Protein 3N1U (pdb70)

Radius of gyration: 15.69 Å; Cα contacts (8 Å, |Δi|>4): 369; chains: 1; bounding box: 41×39×50 Å

Structure (mmCIF, N/CA/C/O backbone):
data_3N1U
#
_entry.id   3N1U
#
_cell.length_a   80.907
_cell.length_b   80.907
_cell.length_c   65.295
_cell.angle_alpha   90.000
_cell.angle_beta   90.000
_cell.angle_gamma   90.000
#
_symmetry.space_group_name_H-M   'I 4'
#
loop_
_entity.id
_entity.type
_entity.pdbx_description
1 polymer 'Hydrolase, HAD superfamily, subfamily III A'
2 non-polymer 'CALCIUM ION'
3 water water
#
loop_
_atom_site.group_PDB
_atom_site.id
_atom_site.type_symbol
_atom_site.label_atom_id
_atom_site.label_alt_id
_atom_site.label_comp_id
_atom_site.label_asym_id
_atom_site.label_entity_id
_atom_site.label_seq_id
_atom_site.pdbx_PDB_ins_code
_atom_site.Cartn_x
_atom_site.Cartn_y
_atom_site.Cartn_z
_atom_site.occupancy
_atom_site.B_iso_or_equiv
_atom_site.auth_seq_id
_atom_site.auth_comp_id
_atom_site.auth_asym_id
_atom_site.auth_atom_id
_atom_site.pdbx_PDB_model_num
ATOM 1 N N . SER A 1 2 ? 20.259 6.496 29.476 1.00 69.97 2 SER A N 1
ATOM 2 C CA . SER A 1 2 ? 21.183 5.925 30.505 1.00 71.33 2 SER A CA 1
ATOM 3 C C . SER A 1 2 ? 22.626 6.043 30.003 1.00 70.47 2 SER A C 1
ATOM 4 O O . SER A 1 2 ? 22.859 6.465 28.862 1.00 68.32 2 SER A O 1
ATOM 7 N N . LEU A 1 3 ? 23.580 5.647 30.844 1.00 71.60 3 LEU A N 1
ATOM 8 C CA . LEU A 1 3 ? 24.978 5.519 30.429 1.00 70.80 3 LEU A CA 1
ATOM 9 C C . LEU A 1 3 ? 25.135 4.638 29.162 1.00 68.27 3 LEU A C 1
ATOM 10 O O . LEU A 1 3 ? 25.815 5.029 28.209 1.00 66.55 3 LEU A O 1
ATOM 15 N N . ASN A 1 4 ? 24.472 3.480 29.131 1.00 67.59 4 ASN A N 1
ATOM 16 C CA . ASN A 1 4 ? 24.608 2.549 27.996 1.00 65.33 4 ASN A CA 1
ATOM 17 C C . ASN A 1 4 ? 24.093 3.067 26.646 1.00 61.97 4 ASN A C 1
ATOM 18 O O . ASN A 1 4 ? 24.741 2.835 25.624 1.00 60.31 4 ASN A O 1
ATOM 23 N N . THR A 1 5 ? 22.956 3.774 26.652 1.00 60.88 5 THR A N 1
ATOM 24 C CA . THR A 1 5 ? 22.366 4.338 25.416 1.00 58.81 5 THR A CA 1
ATOM 25 C C . THR A 1 5 ? 23.239 5.495 24.825 1.00 57.37 5 THR A C 1
ATOM 26 O O . THR A 1 5 ? 23.326 5.658 23.591 1.00 54.77 5 THR A O 1
ATOM 30 N N . GLU A 1 6 ? 23.881 6.261 25.719 1.00 58.35 6 GLU A N 1
ATOM 31 C CA . GLU A 1 6 ? 24.865 7.304 25.347 1.00 57.78 6 GLU A CA 1
ATOM 32 C C . GLU A 1 6 ? 26.097 6.686 24.660 1.00 55.48 6 GLU A C 1
ATOM 33 O O . GLU A 1 6 ? 26.502 7.117 23.576 1.00 53.06 6 GLU A O 1
ATOM 39 N N . ILE A 1 7 ? 26.694 5.678 25.301 1.00 55.31 7 ILE A N 1
ATOM 40 C CA . ILE A 1 7 ? 27.813 4.923 24.696 1.00 54.15 7 ILE A CA 1
ATOM 41 C C . ILE A 1 7 ? 27.470 4.386 23.296 1.00 51.54 7 ILE A C 1
ATOM 42 O O . ILE A 1 7 ? 28.196 4.621 22.313 1.00 49.48 7 ILE A O 1
ATOM 47 N N . GLU A 1 8 ? 26.352 3.665 23.215 1.00 51.81 8 GLU A N 1
ATOM 48 C CA . GLU A 1 8 ? 25.924 3.062 21.965 1.00 49.77 8 GLU A CA 1
ATOM 49 C C . GLU A 1 8 ? 25.627 4.130 20.913 1.00 47.88 8 GLU A C 1
ATOM 50 O O . GLU A 1 8 ? 26.007 3.975 19.763 1.00 44.93 8 GLU A O 1
ATOM 64 N N . ASN A 1 10 ? 27.020 7.063 20.793 1.00 46.04 10 ASN A N 1
ATOM 65 C CA . ASN A 1 10 ? 28.333 7.558 20.364 1.00 46.10 10 ASN A CA 1
ATOM 66 C C . ASN A 1 10 ? 29.067 6.614 19.427 1.00 44.59 10 ASN A C 1
ATOM 67 O O . ASN A 1 10 ? 29.678 7.060 18.452 1.00 43.01 10 ASN A O 1
ATOM 72 N N . GLU A 1 11 ? 28.993 5.315 19.717 1.00 43.09 11 GLU A N 1
ATOM 73 C CA . GLU A 1 11 ? 29.657 4.323 18.860 1.00 42.31 11 GLU A CA 1
ATOM 74 C C . GLU A 1 11 ? 29.033 4.315 17.466 1.00 39.62 11 GLU A C 1
ATOM 75 O O . GLU A 1 11 ? 29.726 4.173 16.472 1.00 38.21 11 GLU A O 1
ATOM 81 N N . LEU A 1 12 ? 27.720 4.514 17.401 1.00 36.93 12 LEU A N 1
ATOM 82 C CA . LEU A 1 12 ? 27.032 4.581 16.114 1.00 35.49 12 LEU A CA 1
ATOM 83 C C . LEU A 1 12 ? 27.451 5.849 15.351 1.00 35.35 12 LEU A C 1
ATOM 84 O O . LEU A 1 12 ? 27.758 5.798 14.148 1.00 34.69 12 LEU A O 1
ATOM 89 N N . LEU A 1 13 ? 27.464 6.983 16.043 1.00 35.58 13 LEU A N 1
ATOM 90 C CA . LEU A 1 13 ? 27.917 8.239 15.460 1.00 37.63 13 LEU A CA 1
ATOM 91 C C . LEU A 1 13 ? 29.371 8.163 14.943 1.00 36.83 13 LEU A C 1
ATOM 92 O O . LEU A 1 13 ? 29.663 8.695 13.864 1.00 35.28 13 LEU A O 1
ATOM 97 N N . GLU A 1 14 ? 30.259 7.527 15.711 1.00 36.79 14 GLU A N 1
ATOM 98 C CA . GLU A 1 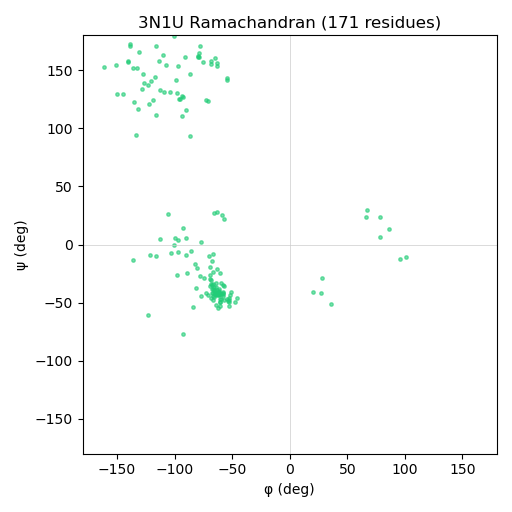14 ? 31.639 7.319 15.241 1.00 38.03 14 GLU A CA 1
ATOM 99 C C . G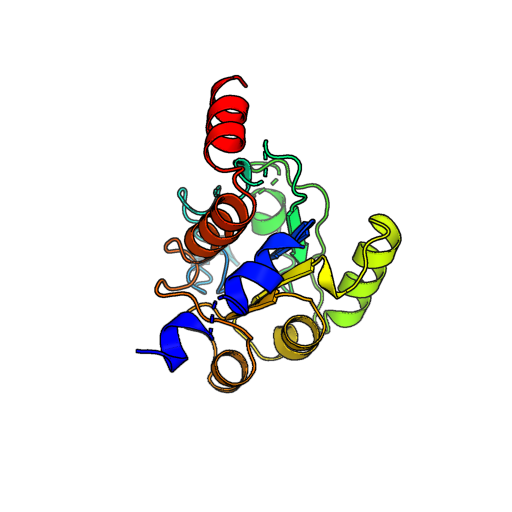LU A 1 14 ? 31.729 6.468 13.953 1.00 35.84 14 GLU A C 1
ATOM 100 O O . GLU A 1 14 ? 32.571 6.741 13.093 1.00 38.05 14 GLU A O 1
ATOM 106 N N . LYS A 1 15 ? 30.915 5.426 13.832 1.00 35.18 15 LYS A N 1
ATOM 107 C CA . LYS A 1 15 ? 30.812 4.705 12.543 1.00 33.80 15 LYS A CA 1
ATOM 108 C C . LYS A 1 15 ? 30.349 5.602 11.384 1.00 32.27 15 LYS A C 1
ATOM 109 O O . LYS A 1 15 ? 30.931 5.584 10.286 1.00 32.07 15 LYS A O 1
ATOM 115 N N . ALA A 1 16 ? 29.304 6.389 11.631 1.00 31.53 16 ALA A N 1
ATOM 116 C CA . ALA A 1 16 ? 28.709 7.222 10.618 1.00 30.87 16 ALA A CA 1
ATOM 117 C C . ALA A 1 16 ? 29.617 8.382 10.201 1.00 32.30 16 ALA A C 1
ATOM 118 O O . ALA A 1 16 ? 29.528 8.869 9.046 1.00 31.18 16 ALA A O 1
ATOM 120 N N . LYS A 1 17 ? 30.453 8.863 11.137 1.00 32.75 17 LYS A N 1
ATOM 121 C CA . LYS A 1 17 ? 31.400 9.945 10.822 1.00 34.53 17 LYS A CA 1
ATOM 122 C C . LYS A 1 17 ? 32.388 9.586 9.722 1.00 34.44 17 LYS A C 1
ATOM 123 O O . LYS A 1 17 ? 32.912 10.479 9.059 1.00 36.04 17 LYS A O 1
ATOM 129 N N . LYS A 1 18 ? 32.649 8.292 9.518 1.00 33.06 18 LYS A N 1
ATOM 130 C CA . LYS A 1 18 ? 33.676 7.838 8.565 1.00 33.66 18 LYS A CA 1
ATOM 131 C C . LYS A 1 18 ? 33.158 7.616 7.153 1.00 32.74 18 LYS A C 1
ATOM 132 O O . LYS A 1 18 ? 33.937 7.358 6.188 1.00 32.68 18 LYS A O 1
ATOM 138 N N . ILE A 1 19 ? 31.842 7.682 7.020 1.00 31.08 19 ILE A N 1
ATOM 139 C CA . ILE A 1 19 ? 31.212 7.158 5.813 1.00 30.91 19 ILE A CA 1
ATOM 140 C C . ILE A 1 19 ? 31.453 8.053 4.586 1.00 31.13 19 ILE A C 1
ATOM 141 O O . ILE A 1 19 ? 31.147 9.244 4.600 1.00 32.59 19 ILE A O 1
ATOM 146 N N . LYS A 1 20 ? 32.003 7.465 3.530 1.0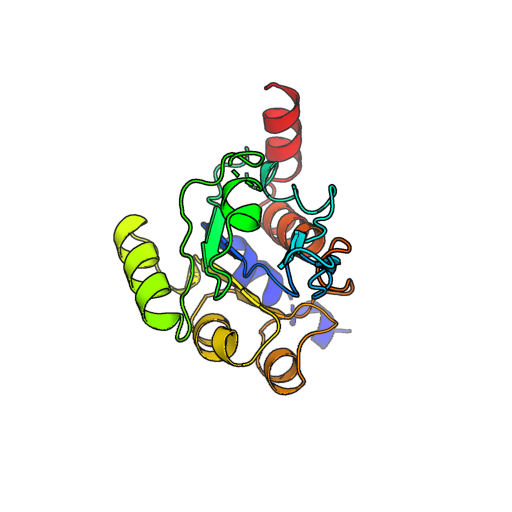0 30.22 20 LYS A N 1
ATOM 147 C CA . LYS A 1 20 ? 32.267 8.184 2.310 1.00 30.94 20 LYS A CA 1
ATOM 148 C C . LYS A 1 20 ? 31.425 7.620 1.152 1.00 30.00 20 LYS A C 1
ATOM 149 O O . LYS A 1 20 ? 31.384 8.214 0.075 1.00 30.66 20 LYS A O 1
ATOM 155 N N . CYS A 1 21 ? 30.764 6.490 1.368 1.00 29.16 21 CYS A N 1
ATOM 156 C CA . CYS A 1 21 ? 29.838 5.955 0.354 1.00 30.06 21 CYS A CA 1
ATOM 157 C C . CYS A 1 21 ? 28.746 5.192 1.048 1.00 28.50 21 CYS A C 1
ATOM 158 O O . CYS A 1 21 ? 29.035 4.339 1.903 1.00 28.34 21 CYS A O 1
ATOM 161 N N . LEU A 1 22 ? 27.473 5.487 0.722 1.00 27.20 22 LEU A N 1
ATOM 162 C CA . LEU A 1 22 ? 26.357 4.603 1.128 1.00 26.58 22 LEU A CA 1
ATOM 163 C C . LEU A 1 22 ? 25.953 3.654 -0.033 1.00 27.64 22 LEU A C 1
ATOM 164 O O . LEU A 1 22 ? 25.718 4.120 -1.176 1.00 29.16 22 LEU A O 1
ATOM 169 N N . ILE A 1 23 ? 25.854 2.356 0.254 1.00 26.16 23 ILE A N 1
ATOM 170 C CA . ILE A 1 23 ? 25.402 1.375 -0.702 1.00 26.24 23 ILE A CA 1
ATOM 171 C C . ILE A 1 23 ? 24.012 0.893 -0.263 1.00 25.55 23 ILE A C 1
ATOM 172 O O . ILE A 1 23 ? 23.798 0.553 0.925 1.00 24.73 23 ILE A O 1
ATOM 177 N N . CYS A 1 24 ? 23.074 0.881 -1.208 1.00 25.42 24 CYS A N 1
ATOM 178 C CA . CYS A 1 24 ? 21.730 0.399 -0.928 1.00 25.20 24 CYS A CA 1
ATOM 179 C C . CYS A 1 24 ? 21.431 -0.791 -1.759 1.00 26.57 24 CYS A C 1
ATOM 180 O O . CYS A 1 24 ? 21.784 -0.831 -2.934 1.00 26.43 24 CYS A O 1
ATOM 183 N N . ASP A 1 25 ? 20.684 -1.708 -1.168 1.00 27.06 25 ASP A N 1
ATOM 184 C CA . ASP A 1 25 ? 19.965 -2.726 -1.928 1.00 27.70 25 ASP A CA 1
ATOM 185 C C . ASP A 1 25 ? 18.682 -2.067 -2.489 1.00 27.71 25 ASP A C 1
ATOM 186 O O . ASP A 1 25 ? 18.284 -0.994 -2.025 1.00 25.29 25 ASP A O 1
ATOM 191 N N . VAL A 1 26 ? 18.063 -2.693 -3.499 1.00 27.41 26 VAL A N 1
ATOM 192 C CA . VAL A 1 26 ? 16.805 -2.157 -4.051 1.00 28.79 26 VAL A CA 1
ATOM 193 C C . VAL A 1 26 ? 15.551 -2.741 -3.406 1.00 28.15 26 VAL A C 1
ATOM 194 O O . VAL A 1 26 ? 14.929 -2.120 -2.545 1.00 26.95 26 VAL A O 1
ATOM 198 N N . ASP A 1 27 ? 15.185 -3.979 -3.773 1.00 27.16 27 ASP A N 1
ATOM 199 C CA . ASP A 1 27 ? 13.872 -4.475 -3.404 1.00 26.49 27 ASP A CA 1
ATOM 200 C C . ASP A 1 27 ? 13.804 -4.746 -1.913 1.00 26.37 27 ASP A C 1
ATOM 201 O O . ASP A 1 27 ? 14.621 -5.534 -1.429 1.00 27.53 27 ASP A O 1
ATOM 206 N N . GLY A 1 28 ? 12.855 -4.125 -1.205 1.00 23.63 28 GLY A N 1
ATOM 207 C CA . GLY A 1 28 ? 12.746 -4.317 0.269 1.00 25.02 28 GLY A CA 1
ATOM 208 C C . GLY A 1 28 ? 13.464 -3.221 1.073 1.00 23.58 28 GLY A C 1
ATOM 209 O O . GLY A 1 28 ? 13.289 -3.101 2.326 1.00 24.24 28 GLY A O 1
ATOM 210 N N . VAL A 1 29 ? 14.272 -2.423 0.371 1.00 24.69 29 VAL A N 1
ATOM 211 C CA . VAL A 1 29 ? 15.069 -1.360 1.008 1.00 23.73 29 VAL A CA 1
ATOM 212 C C . VAL A 1 29 ? 14.755 0.006 0.400 1.00 25.02 29 VAL A C 1
ATOM 213 O O . VAL A 1 29 ? 14.277 0.897 1.089 1.00 26.84 29 VAL A O 1
ATOM 217 N N . LEU A 1 30 ? 14.992 0.163 -0.900 1.00 24.68 30 LEU A N 1
ATOM 218 C CA . LEU A 1 30 ? 14.504 1.345 -1.592 1.00 27.05 30 LEU A CA 1
ATOM 219 C C . LEU A 1 30 ? 13.019 1.165 -1.998 1.00 28.82 30 LEU A C 1
ATOM 220 O O . LEU A 1 30 ? 12.330 2.132 -2.294 1.00 26.06 30 LEU A O 1
ATOM 225 N N . SER A 1 31 ? 12.532 -0.096 -1.985 1.00 32.58 31 SER A N 1
ATOM 226 C CA . SER A 1 31 ? 11.096 -0.362 -2.130 1.00 31.82 31 SER A CA 1
ATOM 227 C C . SER A 1 31 ? 10.528 -0.993 -0.902 1.00 33.65 31 SER A C 1
ATOM 228 O O . SER A 1 31 ? 11.311 -1.452 -0.022 1.00 31.81 31 SER A O 1
ATOM 231 N N . ASP A 1 32 ? 9.168 -1.095 -0.869 1.00 30.80 32 ASP A N 1
ATOM 232 C CA . ASP A 1 32 ? 8.424 -1.838 0.134 1.00 33.85 32 ASP A CA 1
ATOM 233 C C . ASP A 1 32 ? 8.650 -3.298 0.050 1.00 30.75 32 ASP A C 1
ATOM 234 O O . ASP A 1 32 ? 8.160 -4.061 0.910 1.00 33.33 32 ASP A O 1
ATOM 239 N N . GLY A 1 33 ? 9.337 -3.741 -0.994 1.00 29.76 33 GLY A N 1
ATOM 240 C CA . GLY A 1 33 ? 9.456 -5.208 -1.162 1.00 26.47 33 GLY A CA 1
ATOM 241 C C . GLY A 1 33 ? 8.509 -5.786 -2.194 1.00 25.90 33 GLY A C 1
ATOM 242 O O . GLY A 1 33 ? 8.610 -6.947 -2.534 1.00 23.65 33 GLY A O 1
ATOM 243 N N . LEU A 1 34 ? 7.530 -4.988 -2.670 1.00 25.57 34 LEU A N 1
ATOM 244 C CA . LEU A 1 34 ? 6.514 -5.561 -3.552 1.00 26.06 34 LEU A CA 1
ATOM 245 C C . LEU A 1 34 ? 6.991 -5.524 -4.973 1.00 26.73 34 LEU A C 1
ATOM 246 O O . LEU A 1 34 ? 7.644 -4.573 -5.404 1.00 26.42 34 LEU A O 1
ATOM 251 N N . LEU A 1 35 ? 6.579 -6.531 -5.713 1.00 25.52 35 LEU A N 1
ATOM 252 C CA . LEU A 1 35 ? 6.758 -6.630 -7.146 1.00 27.21 35 LEU A CA 1
ATOM 253 C C . LEU A 1 35 ? 5.396 -6.615 -7.756 1.00 28.14 35 LEU A C 1
ATOM 254 O O . LEU A 1 35 ? 4.576 -7.565 -7.565 1.00 28.32 35 LEU A O 1
ATOM 259 N N . HIS A 1 36 ? 5.065 -5.539 -8.470 1.00 28.21 36 HIS A N 1
ATOM 260 C CA . HIS A 1 36 ? 3.732 -5.450 -9.039 1.00 26.42 36 HIS A CA 1
ATOM 261 C C . HIS A 1 36 ? 3.813 -6.004 -10.463 1.00 29.14 36 HIS A C 1
ATOM 262 O O . HIS A 1 36 ? 4.748 -5.652 -11.202 1.00 30.98 36 HIS A O 1
ATOM 269 N N . ILE A 1 37 ? 2.944 -6.958 -10.791 1.00 29.08 37 ILE A N 1
ATOM 270 C CA . ILE A 1 37 ? 3.052 -7.681 -12.049 1.00 30.80 37 ILE A CA 1
ATOM 271 C C . ILE A 1 37 ? 1.712 -7.617 -12.727 1.00 31.64 37 ILE A C 1
ATOM 272 O O . ILE A 1 37 ? 0.655 -7.886 -12.113 1.00 30.49 37 ILE A O 1
ATOM 277 N N . ASP A 1 38 ? 1.706 -7.310 -14.022 1.00 32.62 38 ASP A N 1
ATOM 278 C CA . ASP A 1 38 ? 0.442 -7.318 -14.720 1.00 33.05 38 ASP A CA 1
ATOM 279 C C . ASP A 1 38 ? 0.168 -8.596 -15.568 1.00 35.15 38 ASP A C 1
ATOM 280 O O . ASP A 1 38 ? 0.979 -9.520 -15.570 1.00 34.95 38 ASP A O 1
ATOM 285 N N . ASN A 1 39 ? -0.995 -8.646 -16.214 1.00 37.32 39 ASN A N 1
ATOM 286 C CA . ASN A 1 39 ? -1.382 -9.796 -17.044 1.00 42.17 39 ASN A CA 1
ATOM 287 C C . ASN A 1 39 ? -0.458 -10.019 -18.252 1.00 44.81 39 ASN A C 1
ATOM 288 O O . ASN A 1 39 ? -0.448 -11.098 -18.844 1.00 46.19 39 ASN A O 1
ATOM 293 N N . HIS A 1 40 ? 0.265 -8.977 -18.652 1.00 45.94 40 HIS A N 1
ATOM 294 C CA . HIS A 1 40 ? 1.164 -9.108 -19.794 1.00 48.65 40 HIS A CA 1
ATOM 295 C C . HIS A 1 40 ? 2.615 -9.320 -19.348 1.00 47.89 40 HIS A C 1
ATOM 296 O O . HIS A 1 40 ? 3.510 -9.371 -20.178 1.00 49.98 40 HIS A O 1
ATOM 303 N N . GLY A 1 41 ? 2.854 -9.468 -18.044 1.00 44.73 41 GLY A N 1
ATOM 304 C CA . GLY A 1 41 ? 4.229 -9.555 -17.525 1.00 43.25 41 GLY A CA 1
ATOM 305 C C . GLY A 1 41 ? 5.020 -8.260 -17.374 1.00 40.53 41 GLY A C 1
ATOM 306 O O . GLY A 1 41 ? 6.205 -8.320 -17.052 1.00 40.73 41 GLY A O 1
ATOM 307 N N . ASN A 1 42 ? 4.400 -7.091 -17.591 1.00 38.08 42 ASN A N 1
ATOM 308 C CA . ASN A 1 42 ? 5.040 -5.836 -17.205 1.00 36.74 42 ASN A CA 1
ATOM 309 C C . ASN A 1 42 ? 5.200 -5.840 -15.685 1.00 34.71 42 ASN A C 1
ATOM 310 O O . ASN A 1 42 ? 4.425 -6.526 -15.009 1.00 34.04 42 ASN A O 1
ATOM 315 N N . GLU A 1 43 ? 6.186 -5.111 -15.175 1.00 34.16 43 GLU A N 1
ATOM 316 C CA . GLU A 1 43 ? 6.525 -5.112 -13.715 1.00 32.28 43 GLU A CA 1
ATOM 317 C C . GLU A 1 43 ? 6.686 -3.681 -13.265 1.00 32.90 43 GLU A C 1
ATOM 318 O O . GLU A 1 43 ? 7.132 -2.803 -14.048 1.00 32.06 43 GLU A O 1
ATOM 324 N N . LEU A 1 44 ? 6.409 -3.438 -11.984 1.00 29.90 44 LEU A N 1
ATOM 325 C C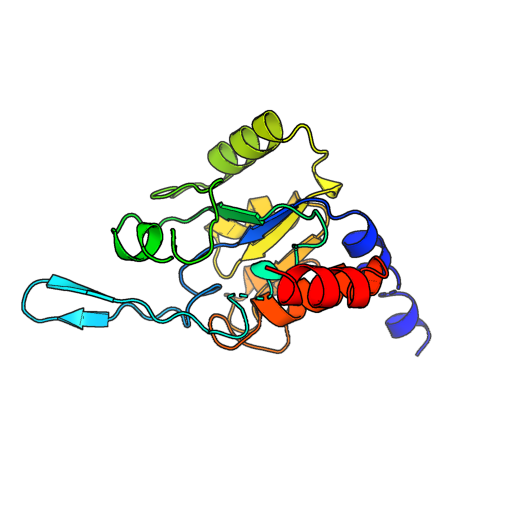A . LEU A 1 44 ? 6.662 -2.103 -11.458 1.00 30.16 44 LEU A CA 1
ATOM 326 C C . LEU A 1 44 ? 7.218 -2.292 -10.082 1.00 29.36 44 LEU A C 1
ATOM 327 O O . LEU A 1 44 ? 7.061 -3.374 -9.487 1.00 29.29 44 LEU A O 1
ATOM 332 N N . LYS A 1 45 ? 7.922 -1.282 -9.597 1.00 27.23 45 LYS A N 1
ATOM 333 C CA . LYS A 1 45 ? 8.272 -1.194 -8.178 1.00 26.40 45 LYS A CA 1
ATOM 334 C C . LYS A 1 45 ? 7.899 0.214 -7.718 1.00 26.64 45 LYS A C 1
ATOM 335 O O . LYS A 1 45 ? 7.790 1.142 -8.536 1.00 26.74 45 LYS A O 1
ATOM 341 N N . SER A 1 46 ? 7.858 0.391 -6.400 1.00 24.58 46 SER A N 1
ATOM 342 C CA . SER A 1 46 ? 7.417 1.668 -5.819 1.00 25.19 46 SER A CA 1
ATOM 343 C C . SER A 1 46 ? 8.530 2.200 -4.943 1.00 26.39 46 SER A C 1
ATOM 344 O O . SER A 1 46 ? 8.934 1.499 -3.977 1.00 27.43 46 SER A O 1
ATOM 347 N N . PHE A 1 47 ? 9.036 3.417 -5.248 1.00 24.23 47 PHE A N 1
ATOM 348 C CA . PHE A 1 47 ? 10.137 4.028 -4.477 1.00 25.53 47 PHE A CA 1
ATOM 349 C C . PHE A 1 47 ? 9.585 5.219 -3.694 1.00 26.80 47 PHE A C 1
ATOM 350 O O . PHE A 1 47 ? 8.527 5.713 -4.037 1.00 31.05 47 PHE A O 1
ATOM 358 N N . HIS A 1 48 ? 10.294 5.722 -2.684 1.00 26.48 48 HIS A N 1
ATOM 359 C CA . HIS A 1 48 ? 9.720 6.756 -1.861 1.00 25.19 48 HIS A CA 1
ATOM 360 C C . HIS A 1 48 ? 10.499 8.065 -2.087 1.00 24.96 48 HIS A C 1
ATOM 361 O O . HIS A 1 48 ? 11.731 8.080 -2.094 1.00 25.67 48 HIS A O 1
ATOM 368 N N . VAL A 1 49 ? 9.780 9.145 -2.281 1.00 24.76 49 VAL A N 1
ATOM 369 C CA . VAL A 1 49 ? 10.433 10.441 -2.530 1.00 26.72 49 VAL A CA 1
ATOM 370 C C . VAL A 1 49 ? 11.352 10.918 -1.422 1.00 26.37 49 VAL A C 1
ATOM 371 O O . VAL A 1 49 ? 12.290 11.664 -1.684 1.00 26.75 49 VAL A O 1
ATOM 375 N N . GLN A 1 50 ? 11.042 10.603 -0.157 1.00 26.11 50 GLN A N 1
ATOM 376 C CA . GLN A 1 50 ? 11.968 11.063 0.896 1.00 25.96 50 GLN A CA 1
ATOM 377 C C . GLN A 1 50 ? 13.308 10.337 0.826 1.00 25.58 50 GLN A C 1
ATOM 378 O O . GLN A 1 50 ? 14.309 10.869 1.239 1.00 25.95 50 GLN A O 1
ATOM 384 N N . ASP A 1 51 ? 13.305 9.097 0.371 1.00 24.95 51 ASP A N 1
ATOM 385 C CA . ASP A 1 51 ? 14.550 8.342 0.211 1.00 23.38 51 ASP A CA 1
ATOM 386 C C . ASP A 1 51 ? 15.313 8.884 -0.960 1.00 24.59 51 ASP A C 1
ATOM 387 O O . ASP A 1 51 ? 16.534 9.008 -0.890 1.00 25.18 51 ASP A O 1
ATOM 392 N N . GLY A 1 52 ? 14.620 9.196 -2.054 1.00 25.44 52 GLY A N 1
ATOM 393 C CA . GLY A 1 52 ? 15.301 9.816 -3.212 1.00 25.88 52 GLY A CA 1
ATOM 394 C C . GLY A 1 52 ? 15.972 11.158 -2.821 1.00 28.40 52 GLY A C 1
ATOM 395 O O . GLY A 1 52 ? 17.111 11.418 -3.182 1.00 26.72 52 GLY A O 1
ATOM 404 N N . GLY A 1 54 ? 16.969 11.916 0.298 1.00 26.70 54 GLY A N 1
ATOM 405 C CA . GLY A 1 54 ? 18.115 11.428 1.127 1.00 28.32 54 GLY A CA 1
ATOM 406 C C . GLY A 1 54 ? 19.373 11.163 0.302 1.00 28.12 54 GLY A C 1
ATOM 407 O O . GLY A 1 54 ? 20.477 11.676 0.603 1.00 27.55 54 GLY A O 1
ATOM 408 N N . LEU A 1 55 ? 19.202 10.404 -0.761 1.00 26.78 55 LEU A N 1
ATOM 409 C CA . LEU A 1 55 ? 20.352 10.083 -1.620 1.00 28.64 55 LEU A CA 1
ATOM 410 C C . LEU A 1 55 ? 20.886 11.315 -2.310 1.00 29.67 55 LEU A C 1
ATOM 411 O O . LEU A 1 55 ? 22.091 11.487 -2.408 1.00 30.86 55 LEU A O 1
ATOM 416 N N . LYS A 1 56 ? 20.001 12.211 -2.765 1.00 28.60 56 LYS A N 1
ATOM 417 C CA . LYS A 1 56 ? 20.479 13.443 -3.381 1.00 31.09 56 LYS A CA 1
ATOM 418 C C . LYS A 1 56 ? 21.200 14.360 -2.408 1.00 31.41 56 LYS A C 1
ATOM 419 O O . LYS A 1 56 ? 22.146 15.094 -2.800 1.00 31.36 56 LYS A O 1
ATOM 425 N N . LEU A 1 57 ? 20.749 14.350 -1.155 1.00 29.50 57 LEU A N 1
ATOM 426 C CA . LEU A 1 57 ? 21.446 15.144 -0.138 1.00 30.39 57 LEU A CA 1
ATOM 427 C C . LEU A 1 57 ? 22.831 14.575 0.141 1.00 30.64 57 LEU A C 1
ATOM 428 O O . LEU A 1 57 ? 23.792 15.338 0.346 1.00 30.79 57 LEU A O 1
ATOM 433 N N . LEU A 1 58 ? 22.944 13.254 0.229 1.00 30.14 58 LEU A N 1
ATOM 434 C CA . LEU A 1 58 ? 24.308 12.711 0.416 1.00 29.79 58 LEU A CA 1
ATOM 435 C C . LEU A 1 58 ? 25.206 13.164 -0.708 1.00 30.80 58 LEU A C 1
ATOM 436 O O . LEU A 1 58 ? 26.345 13.638 -0.506 1.00 32.31 58 LEU A O 1
ATOM 449 N N . ALA A 1 60 ? 24.962 15.732 -2.763 1.00 33.22 60 ALA A N 1
ATOM 450 C CA . ALA A 1 60 ? 25.216 17.179 -2.687 1.00 35.65 60 ALA A CA 1
ATOM 451 C C . ALA A 1 60 ? 26.290 17.492 -1.657 1.00 35.47 60 ALA A C 1
ATOM 452 O O . ALA A 1 60 ? 26.995 18.481 -1.806 1.00 35.83 60 ALA A O 1
ATOM 454 N N . ALA A 1 61 ? 26.411 16.652 -0.621 1.00 34.39 61 ALA A N 1
ATOM 455 C CA . ALA A 1 61 ? 27.418 16.812 0.451 1.00 36.33 61 ALA A CA 1
ATOM 456 C C . ALA A 1 61 ? 28.757 16.098 0.163 1.00 37.38 61 ALA A C 1
ATOM 457 O O . ALA A 1 61 ? 29.622 16.057 1.046 1.00 38.14 61 ALA A O 1
ATOM 459 N N . GLY A 1 62 ? 28.902 15.526 -1.031 1.00 36.94 62 GLY A N 1
ATOM 460 C CA . GLY A 1 62 ? 30.154 14.882 -1.455 1.00 36.78 62 GLY A CA 1
ATOM 461 C C . GLY A 1 62 ? 30.245 13.443 -1.015 1.00 36.15 62 GLY A C 1
ATOM 462 O O . GLY A 1 62 ? 31.297 12.868 -1.078 1.00 35.32 62 GLY A O 1
ATOM 463 N N . ILE A 1 63 ? 29.134 12.863 -0.560 1.00 34.48 63 ILE A N 1
ATOM 464 C CA . ILE A 1 63 ? 29.092 11.464 -0.213 1.00 33.97 63 ILE A CA 1
ATOM 465 C C . ILE A 1 63 ? 28.540 10.660 -1.379 1.00 34.13 63 ILE A C 1
ATOM 466 O O . ILE A 1 63 ? 27.426 10.926 -1.867 1.00 35.34 63 ILE A O 1
ATOM 471 N N . GLN A 1 64 ? 29.314 9.656 -1.792 1.00 32.74 64 GLN A N 1
ATOM 472 C CA A GLN A 1 64 ? 28.870 8.881 -2.937 0.50 32.03 64 GLN A CA 1
ATOM 473 C CA B GLN A 1 64 ? 29.007 8.698 -2.861 0.50 32.86 64 GLN A CA 1
ATOM 474 C C . GLN A 1 64 ? 27.761 7.868 -2.578 1.00 30.64 64 GLN A C 1
ATOM 475 O O . GLN A 1 64 ? 27.550 7.488 -1.419 1.00 29.33 64 GLN A O 1
ATOM 486 N N . VAL A 1 65 ? 26.999 7.526 -3.607 1.00 28.90 65 VAL A N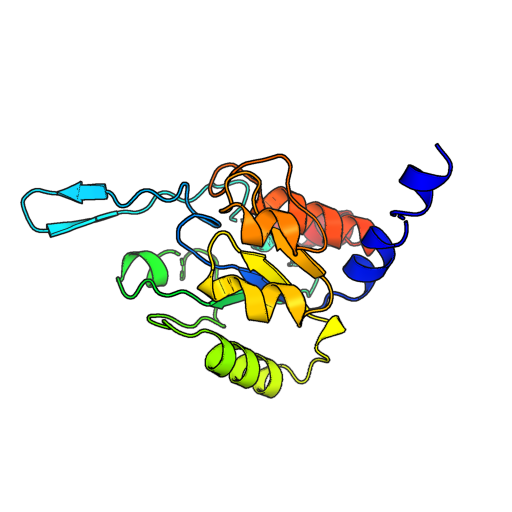 1
ATOM 487 C CA . VAL A 1 65 ? 25.906 6.574 -3.462 1.00 27.30 65 VAL A CA 1
ATOM 488 C C . VAL A 1 65 ? 26.064 5.465 -4.479 1.00 28.02 65 VAL A C 1
ATOM 489 O O . VAL A 1 65 ? 26.384 5.726 -5.637 1.00 29.12 65 VAL A O 1
ATOM 493 N N . ALA A 1 66 ? 25.807 4.224 -4.057 1.00 27.81 66 ALA A N 1
ATOM 494 C CA . ALA A 1 66 ? 25.803 3.092 -4.963 1.00 28.86 66 ALA A CA 1
ATOM 495 C C . ALA A 1 66 ? 24.685 2.107 -4.637 1.00 29.32 66 ALA A C 1
ATOM 496 O O . ALA A 1 66 ? 24.208 2.030 -3.489 1.00 28.56 66 ALA A O 1
ATOM 498 N N . ILE A 1 67 ? 24.291 1.326 -5.641 1.00 30.12 67 ILE A N 1
ATOM 499 C CA . ILE A 1 67 ? 23.298 0.279 -5.454 1.00 30.26 67 ILE A CA 1
ATOM 500 C C . ILE A 1 67 ? 23.894 -1.102 -5.816 1.00 30.82 67 ILE A C 1
ATOM 501 O O . ILE A 1 67 ? 24.611 -1.229 -6.798 1.00 33.07 67 ILE A O 1
ATOM 506 N N . ILE A 1 68 ? 23.553 -2.133 -5.041 1.00 30.54 68 ILE A N 1
ATOM 507 C CA . ILE A 1 68 ? 23.904 -3.517 -5.418 1.00 30.91 68 ILE A CA 1
ATOM 508 C C . ILE A 1 68 ? 22.616 -4.324 -5.239 1.00 30.77 68 ILE A C 1
ATOM 509 O O . ILE A 1 68 ? 22.076 -4.441 -4.124 1.00 30.00 68 ILE A O 1
ATOM 514 N N . THR A 1 69 ? 22.127 -4.865 -6.337 1.00 31.30 69 THR A N 1
ATOM 515 C CA . THR A 1 69 ? 20.811 -5.520 -6.293 1.00 32.86 69 THR A CA 1
ATOM 516 C C . THR A 1 69 ? 20.823 -6.854 -7.044 1.00 35.19 69 THR A C 1
ATOM 517 O O . THR A 1 69 ? 21.603 -7.021 -8.013 1.00 35.64 69 THR A O 1
ATOM 521 N N . THR A 1 70 ? 19.943 -7.773 -6.592 1.00 35.17 70 THR A N 1
ATOM 522 C CA . THR A 1 70 ? 19.630 -8.990 -7.353 1.00 37.75 70 THR A CA 1
ATOM 523 C C . THR A 1 70 ? 18.652 -8.716 -8.510 1.00 38.34 70 THR A C 1
ATOM 524 O O . THR A 1 70 ? 18.679 -9.429 -9.536 1.00 39.30 70 THR A O 1
ATOM 528 N N . ALA A 1 71 ? 17.823 -7.671 -8.363 1.00 37.65 71 ALA A N 1
ATOM 529 C CA . ALA A 1 71 ? 16.880 -7.273 -9.420 1.00 38.97 71 ALA A CA 1
ATOM 530 C C . ALA A 1 71 ? 17.650 -7.043 -10.738 1.00 41.07 71 ALA A C 1
ATOM 531 O O . ALA A 1 71 ? 18.786 -6.574 -10.721 1.00 41.18 71 ALA A O 1
ATOM 533 N N . GLN A 1 72 ? 17.039 -7.417 -11.863 1.00 42.06 72 GLN A N 1
ATOM 534 C CA . GLN A 1 72 ? 17.650 -7.268 -13.195 1.00 44.69 72 GLN A CA 1
ATOM 535 C C . GLN A 1 72 ? 16.783 -6.402 -14.110 1.00 43.67 72 GLN A C 1
ATOM 536 O O . GLN A 1 72 ? 17.179 -6.066 -15.201 1.00 44.50 72 GLN A O 1
ATOM 542 N N . ASN A 1 73 ? 15.578 -6.070 -13.689 1.00 42.19 73 ASN A N 1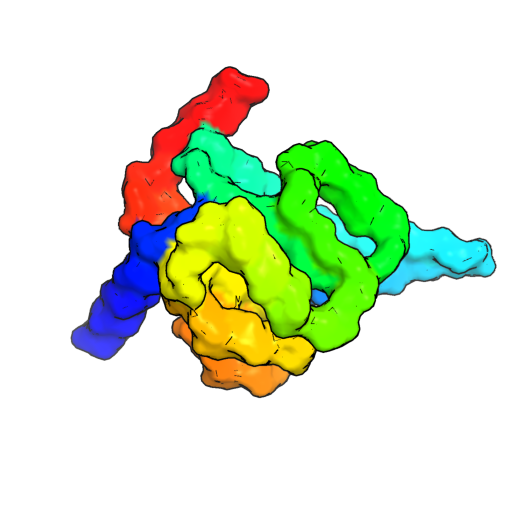
ATOM 543 C CA . ASN A 1 73 ? 14.654 -5.469 -14.651 1.00 42.60 73 ASN A CA 1
ATOM 544 C C . ASN A 1 73 ? 14.941 -3.965 -14.895 1.00 40.60 73 ASN A C 1
ATOM 545 O O . ASN A 1 73 ? 15.664 -3.330 -14.128 1.00 39.70 73 ASN A O 1
ATOM 550 N N . ALA A 1 74 ? 14.373 -3.416 -15.962 1.00 39.43 74 ALA A N 1
ATOM 551 C CA . ALA A 1 74 ? 14.606 -2.041 -16.370 1.00 40.18 74 ALA A CA 1
ATOM 552 C C . ALA A 1 74 ? 13.997 -0.975 -15.416 1.00 38.48 74 ALA A C 1
ATOM 553 O O . ALA A 1 74 ? 14.450 0.156 -15.427 1.00 37.29 74 ALA A O 1
ATOM 555 N N . VAL A 1 75 ? 13.014 -1.341 -14.575 1.00 36.66 75 VAL A N 1
ATOM 556 C CA . VAL A 1 75 ? 12.608 -0.419 -13.492 1.00 35.53 75 VAL A CA 1
ATOM 557 C C . VAL A 1 75 ? 13.823 0.176 -12.737 1.00 34.72 75 VAL A C 1
ATOM 558 O O . VAL A 1 75 ? 13.863 1.375 -12.452 1.00 35.08 75 VAL A O 1
ATOM 562 N N . VAL A 1 76 ? 14.787 -0.682 -12.384 1.00 34.11 76 VAL A N 1
ATOM 563 C CA . VAL A 1 76 ? 15.949 -0.270 -11.610 1.00 34.52 76 VAL A CA 1
ATOM 564 C C . VAL A 1 76 ? 16.737 0.800 -12.399 1.00 34.98 76 VAL A C 1
ATOM 565 O O . VAL A 1 76 ? 17.070 1.835 -11.855 1.00 34.58 76 VAL A O 1
ATOM 569 N N . ASP A 1 77 ? 16.988 0.554 -13.692 1.00 36.57 77 ASP A N 1
ATOM 570 C CA . ASP A 1 77 ? 17.747 1.487 -14.529 1.00 37.56 77 ASP A CA 1
ATOM 571 C C . ASP A 1 77 ? 17.060 2.847 -14.603 1.00 37.36 77 ASP A C 1
ATOM 572 O O . ASP A 1 77 ? 17.733 3.918 -14.481 1.00 38.13 77 ASP A O 1
ATOM 577 N N . HIS A 1 78 ? 15.738 2.818 -14.764 1.00 36.25 78 HIS A N 1
ATOM 578 C CA . HIS A 1 78 ? 14.974 4.082 -14.824 1.00 37.42 78 HIS A CA 1
ATOM 579 C C . HIS A 1 78 ? 15.083 4.856 -13.544 1.00 34.79 78 HIS A C 1
ATOM 580 O O . HIS A 1 78 ? 15.299 6.066 -13.564 1.00 36.12 78 HIS A O 1
ATOM 587 N N . ARG A 1 79 ? 14.970 4.162 -12.422 1.00 32.28 79 ARG A N 1
ATOM 588 C CA . ARG A 1 79 ? 15.129 4.846 -11.128 1.00 30.33 79 ARG A CA 1
ATOM 589 C C . ARG A 1 79 ? 16.541 5.392 -10.888 1.00 31.51 79 ARG A C 1
ATOM 590 O O . ARG A 1 79 ? 16.715 6.506 -10.378 1.00 30.26 79 ARG A O 1
ATOM 606 N N . GLU A 1 81 ? 18.714 6.317 -13.117 1.00 37.08 81 GLU A N 1
ATOM 607 C CA . GLU A 1 81 ? 18.846 7.483 -14.021 1.00 40.93 81 GLU A CA 1
ATOM 608 C C . GLU A 1 81 ? 18.140 8.717 -13.440 1.00 39.95 81 GLU A C 1
ATOM 609 O O . GLU A 1 81 ? 18.689 9.810 -13.484 1.00 39.55 81 GLU A O 1
ATOM 615 N N . GLN A 1 82 ? 16.943 8.525 -12.859 1.00 39.54 82 GLN A N 1
ATOM 616 C CA . GLN A 1 82 ? 16.176 9.612 -12.217 1.00 39.20 82 GLN A CA 1
ATOM 617 C C . GLN A 1 82 ? 16.983 10.245 -11.120 1.00 38.66 82 GLN A C 1
ATOM 618 O O . GLN A 1 82 ? 16.993 11.479 -10.998 1.00 39.62 82 GLN A O 1
ATOM 624 N N . LEU A 1 83 ? 17.630 9.409 -10.312 1.00 36.42 83 LEU A N 1
ATOM 625 C CA . LEU A 1 83 ? 18.397 9.898 -9.167 1.00 36.01 83 LEU A CA 1
ATOM 626 C C . LEU A 1 83 ? 19.844 10.321 -9.477 1.00 37.48 83 LEU A C 1
ATOM 627 O O . LEU A 1 83 ? 20.528 10.875 -8.620 1.00 37.07 83 LEU A O 1
ATOM 632 N N . GLY A 1 84 ? 20.284 10.097 -10.711 1.00 37.88 84 GLY A N 1
ATOM 633 C CA . GLY A 1 84 ? 21.691 10.397 -11.109 1.00 39.82 84 GLY A CA 1
ATOM 634 C C . GLY A 1 84 ? 22.720 9.510 -10.436 1.00 39.42 84 GLY A C 1
ATOM 635 O O . GLY A 1 84 ? 23.900 9.892 -10.251 1.00 37.92 84 GLY A O 1
ATOM 636 N N . ILE A 1 85 ? 22.306 8.291 -10.114 1.00 37.37 85 ILE A N 1
ATOM 637 C CA . ILE A 1 85 ? 23.214 7.330 -9.476 1.00 38.08 85 ILE A CA 1
ATOM 638 C C . ILE A 1 85 ? 23.913 6.525 -10.547 1.00 40.44 85 ILE A C 1
ATOM 639 O O . ILE A 1 85 ? 23.241 5.759 -11.251 1.00 42.61 85 ILE A O 1
ATOM 644 N N . THR A 1 86 ? 25.238 6.659 -10.649 1.00 41.30 86 THR A N 1
ATOM 645 C CA . THR A 1 86 ? 25.982 5.932 -11.694 1.00 42.70 86 THR A CA 1
ATOM 646 C C . THR A 1 86 ? 26.640 4.619 -11.225 1.00 42.15 86 THR A C 1
ATOM 647 O O . THR A 1 86 ? 26.842 3.715 -12.034 1.00 43.12 86 THR A O 1
ATOM 651 N N . HIS A 1 87 ? 26.965 4.511 -9.936 1.00 39.51 87 HIS A N 1
ATOM 652 C CA . HIS A 1 87 ? 27.597 3.293 -9.440 1.00 39.41 87 HIS A CA 1
ATOM 653 C C . HIS A 1 87 ? 26.532 2.286 -9.070 1.00 38.62 87 HIS A C 1
ATOM 654 O O . HIS A 1 87 ? 26.007 2.328 -7.950 1.00 36.63 87 HIS A O 1
A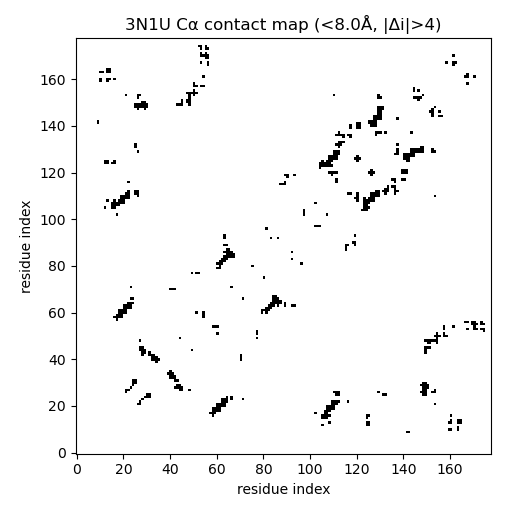TOM 661 N N . TYR A 1 88 ? 26.167 1.392 -9.993 1.00 39.35 88 TYR A N 1
ATOM 662 C CA . TYR A 1 88 ? 25.212 0.347 -9.579 1.00 39.45 88 TYR A CA 1
ATOM 663 C C . TYR A 1 88 ? 25.312 -0.970 -10.299 1.00 38.99 88 TYR A C 1
ATOM 664 O O . TYR A 1 88 ? 25.764 -1.025 -11.447 1.00 40.91 88 TYR A O 1
ATOM 673 N N . TYR A 1 89 ? 24.857 -2.016 -9.599 1.00 38.32 89 TYR A N 1
ATOM 674 C CA . TYR A 1 89 ? 25.146 -3.400 -9.979 1.00 39.08 89 TYR A CA 1
ATOM 675 C C . TYR A 1 89 ? 23.870 -4.180 -9.866 1.00 38.44 89 TYR A C 1
ATOM 676 O O . TYR A 1 89 ? 23.287 -4.277 -8.777 1.00 35.97 89 TYR A O 1
ATOM 685 N N . LYS A 1 90 ? 23.485 -4.794 -10.987 1.00 38.84 90 LYS A N 1
ATOM 686 C CA . LYS A 1 90 ? 22.204 -5.490 -11.106 1.00 39.04 90 LYS A CA 1
ATOM 687 C C . LYS A 1 90 ? 22.406 -7.001 -11.280 1.00 39.74 90 LYS A C 1
ATOM 688 O O . LYS A 1 90 ? 23.478 -7.422 -11.724 1.00 40.70 90 LYS A O 1
ATOM 694 N N . GLY A 1 91 ? 21.383 -7.792 -10.947 1.00 38.98 91 GLY A N 1
ATOM 695 C CA . GLY A 1 91 ? 21.469 -9.248 -11.120 1.00 39.33 91 GLY A CA 1
ATOM 696 C C . GLY A 1 91 ? 22.479 -9.939 -10.243 1.00 40.65 91 GLY A C 1
ATOM 697 O O . GLY A 1 91 ? 22.946 -11.014 -10.598 1.00 41.97 91 GLY A O 1
ATOM 698 N N . GLN A 1 92 ? 22.857 -9.340 -9.099 1.00 38.57 92 GLN A N 1
ATOM 699 C CA . GLN A 1 92 ? 23.952 -9.917 -8.271 1.00 38.64 92 GLN A CA 1
ATOM 700 C C . GLN A 1 92 ? 23.266 -10.786 -7.252 1.00 38.27 92 GLN A C 1
ATOM 701 O O . GLN A 1 92 ? 22.544 -10.265 -6.385 1.00 37.20 92 GLN A O 1
ATOM 707 N N . VAL A 1 93 ? 23.437 -12.107 -7.373 1.00 39.05 93 VAL A N 1
ATOM 708 C CA . VAL A 1 93 ? 22.754 -13.043 -6.482 1.00 39.96 93 VAL A CA 1
ATOM 709 C C . VAL A 1 93 ? 23.590 -13.171 -5.211 1.00 40.11 93 VAL A C 1
ATOM 710 O O . VAL A 1 93 ? 23.075 -13.019 -4.099 1.00 39.26 93 VAL A O 1
ATOM 714 N N . ASP A 1 94 ? 24.872 -13.488 -5.396 1.00 39.88 94 ASP A N 1
ATOM 715 C CA . ASP A 1 94 ? 25.880 -13.265 -4.358 1.00 40.72 94 ASP A CA 1
ATOM 716 C C . ASP A 1 94 ? 26.485 -11.880 -4.639 1.00 38.70 94 ASP A C 1
ATOM 717 O O . ASP A 1 94 ? 26.932 -11.636 -5.768 1.00 39.02 94 ASP A O 1
ATOM 722 N N . LYS A 1 95 ? 26.495 -11.014 -3.615 1.00 36.80 95 LYS A N 1
ATOM 723 C CA . LYS A 1 95 ? 26.816 -9.572 -3.740 1.00 34.95 95 LYS A CA 1
ATOM 724 C C . LYS A 1 95 ? 28.278 -9.214 -3.406 1.00 35.39 95 LYS A C 1
ATOM 725 O O . LYS A 1 95 ? 28.700 -8.069 -3.606 1.00 33.74 95 LYS A O 1
ATOM 731 N N . ARG A 1 96 ? 29.035 -10.194 -2.918 1.00 36.35 96 ARG A N 1
ATOM 732 C CA . ARG A 1 96 ? 30.413 -9.934 -2.426 1.00 37.92 96 ARG A CA 1
ATOM 733 C C . ARG A 1 96 ? 31.287 -9.416 -3.542 1.00 39.12 96 ARG A C 1
ATOM 734 O O . ARG A 1 96 ? 32.095 -8.505 -3.343 1.00 38.96 96 ARG A O 1
ATOM 742 N N . SER A 1 97 ? 31.146 -10.013 -4.730 1.00 39.30 97 SER A N 1
ATOM 743 C CA . SER A 1 97 ? 32.006 -9.637 -5.868 1.00 41.28 97 SER A CA 1
ATOM 744 C C . SER A 1 97 ? 31.725 -8.200 -6.368 1.00 39.28 97 SER A C 1
ATOM 745 O O . SER A 1 97 ? 32.643 -7.440 -6.727 1.00 39.73 97 SER A O 1
ATOM 748 N N . ALA A 1 98 ? 30.460 -7.804 -6.376 1.00 36.61 98 ALA A N 1
ATOM 749 C CA . ALA A 1 98 ? 30.159 -6.418 -6.737 1.00 34.56 98 ALA A CA 1
ATOM 750 C C . ALA A 1 98 ? 30.734 -5.427 -5.702 1.00 33.40 98 ALA A C 1
ATOM 751 O O . ALA A 1 98 ? 31.179 -4.350 -6.062 1.00 33.25 98 ALA A O 1
ATOM 753 N N . TYR A 1 99 ? 30.616 -5.752 -4.415 1.00 32.82 99 TYR A N 1
ATOM 754 C CA . TYR A 1 99 ? 31.186 -4.897 -3.388 1.00 32.97 99 TYR A CA 1
ATOM 755 C C . TYR A 1 99 ? 32.685 -4.718 -3.590 1.00 34.33 99 TYR A C 1
ATOM 756 O O . TYR A 1 99 ? 33.218 -3.613 -3.451 1.00 33.62 99 TYR A O 1
ATOM 765 N N . GLN A 1 100 ? 33.383 -5.810 -3.919 1.00 35.29 100 GLN A N 1
ATOM 766 C CA . GLN A 1 100 ? 34.840 -5.712 -4.056 1.00 38.48 100 GLN A CA 1
ATOM 767 C C . GLN A 1 100 ? 35.205 -4.845 -5.267 1.00 38.80 100 GLN A C 1
ATOM 768 O O . GLN A 1 100 ? 36.185 -4.092 -5.231 1.00 39.05 100 GLN A O 1
ATOM 774 N N . HIS A 1 101 ? 34.397 -4.932 -6.322 1.00 39.25 101 HIS A N 1
ATOM 775 C CA . HIS A 1 101 ? 34.597 -4.118 -7.512 1.00 40.45 101 HIS A CA 1
ATOM 776 C C . HIS A 1 101 ? 34.362 -2.643 -7.205 1.00 38.98 101 HIS A C 1
ATOM 777 O O . HIS A 1 101 ? 35.146 -1.772 -7.635 1.00 39.22 101 HIS A O 1
ATOM 784 N N . LEU A 1 102 ? 33.287 -2.362 -6.462 1.00 37.55 102 LEU A N 1
ATOM 785 C CA . LEU A 1 102 ? 32.995 -0.977 -6.053 1.00 35.73 102 LEU A CA 1
ATOM 786 C C . LEU A 1 102 ? 34.128 -0.430 -5.174 1.00 36.27 102 LEU A C 1
ATOM 787 O O . LEU A 1 102 ? 34.549 0.720 -5.302 1.00 34.75 102 LEU A O 1
ATOM 792 N N . LYS A 1 103 ? 34.632 -1.280 -4.280 1.00 36.92 103 LYS A N 1
ATOM 793 C CA . LYS A 1 103 ? 35.703 -0.874 -3.395 1.00 38.22 103 LYS A CA 1
ATOM 794 C C . LYS A 1 103 ? 36.947 -0.487 -4.207 1.00 39.20 103 LYS A C 1
ATOM 795 O O . LYS A 1 103 ? 37.598 0.526 -3.917 1.00 39.90 103 LYS A O 1
ATOM 801 N N . LYS A 1 104 ? 37.281 -1.294 -5.220 1.00 40.79 104 LYS A N 1
ATOM 802 C CA . LYS A 1 104 ? 38.429 -1.004 -6.082 1.00 42.14 104 LYS A CA 1
ATOM 803 C C . LYS A 1 104 ? 38.209 0.314 -6.820 1.00 41.92 104 LYS A C 1
ATOM 804 O O . LYS A 1 104 ? 39.127 1.123 -6.943 1.00 43.81 104 LYS A O 1
ATOM 810 N N . THR A 1 105 ? 36.989 0.517 -7.323 1.00 41.76 105 THR A N 1
ATOM 811 C CA . THR A 1 105 ? 36.665 1.696 -8.113 1.00 42.17 105 THR A CA 1
ATOM 812 C C . THR A 1 105 ? 36.821 2.967 -7.284 1.00 41.56 105 THR A C 1
ATOM 813 O O . THR A 1 105 ? 37.382 3.962 -7.755 1.00 42.87 105 THR A O 1
ATOM 817 N N . LEU A 1 106 ? 36.354 2.924 -6.039 1.00 39.36 106 LEU A N 1
ATOM 818 C CA . LEU A 1 106 ? 36.359 4.117 -5.196 1.00 39.68 106 LEU A CA 1
ATOM 819 C C . LEU A 1 106 ? 37.645 4.310 -4.389 1.00 40.92 106 LEU A C 1
ATOM 820 O O . LEU A 1 106 ? 37.920 5.418 -3.973 1.00 41.85 106 LEU A O 1
ATOM 825 N N . GLY A 1 107 ? 38.386 3.235 -4.111 1.00 40.88 107 GLY A N 1
ATOM 826 C CA . GLY A 1 107 ? 39.667 3.367 -3.343 1.00 41.33 107 GLY A CA 1
ATOM 827 C C . GLY A 1 107 ? 39.427 3.538 -1.834 1.00 40.14 107 GLY A C 1
ATOM 828 O O . GLY A 1 107 ? 40.285 4.026 -1.102 1.00 41.45 107 GLY A O 1
ATOM 829 N N . LEU A 1 108 ? 38.278 3.077 -1.361 1.00 36.69 108 LEU A N 1
ATOM 830 C CA . LEU A 1 108 ? 37.884 3.277 0.037 1.00 35.92 108 LEU A CA 1
ATOM 831 C C . LEU A 1 108 ? 38.190 2.100 0.963 1.00 35.42 108 LEU A C 1
ATOM 832 O O . LEU A 1 108 ? 38.234 0.945 0.524 1.00 36.05 108 LEU A O 1
ATOM 837 N N . ASN A 1 109 ? 38.374 2.398 2.252 1.00 33.77 109 ASN A N 1
ATOM 838 C CA . ASN A 1 109 ? 38.491 1.315 3.227 1.00 33.67 109 ASN A CA 1
ATOM 839 C C . ASN A 1 109 ? 37.114 0.713 3.500 1.00 31.58 109 ASN A C 1
ATOM 840 O O . ASN A 1 109 ? 36.086 1.430 3.350 1.00 30.58 109 ASN A O 1
ATOM 845 N N . ASP A 1 110 ? 37.070 -0.540 3.965 1.00 31.52 110 ASP A N 1
ATOM 846 C CA . ASP A 1 110 ? 35.765 -1.195 4.343 1.00 32.12 110 ASP A CA 1
ATOM 847 C C . ASP A 1 110 ? 34.987 -0.277 5.300 1.00 32.00 110 ASP A C 1
ATOM 848 O O . ASP A 1 110 ? 33.757 -0.082 5.165 1.00 31.79 110 ASP A O 1
ATOM 853 N N . ASP A 1 111 ? 35.699 0.344 6.243 1.00 32.44 111 ASP A N 1
ATOM 854 C CA . ASP A 1 111 ? 34.995 1.103 7.250 1.00 32.16 111 ASP A CA 1
ATOM 855 C C . ASP A 1 111 ? 34.502 2.476 6.752 1.00 31.64 111 ASP A C 1
ATOM 856 O O . ASP A 1 111 ? 33.882 3.204 7.500 1.00 32.45 111 ASP A O 1
ATOM 861 N N . GLU A 1 112 ? 34.723 2.791 5.477 1.00 31.16 112 GLU A N 1
ATOM 862 C CA . GLU A 1 112 ? 34.226 4.043 4.912 1.00 30.64 112 GLU A CA 1
ATOM 863 C C . GLU A 1 112 ? 32.963 3.815 4.101 1.00 30.14 112 GLU A C 1
ATOM 864 O O . GLU A 1 112 ? 32.388 4.774 3.548 1.00 29.25 112 GLU A O 1
ATOM 870 N N . PHE A 1 113 ? 32.531 2.555 4.038 1.00 28.88 113 PHE A N 1
ATOM 871 C CA . PHE A 1 113 ? 31.227 2.217 3.444 1.00 28.11 113 PHE A CA 1
ATOM 872 C C . PHE A 1 113 ? 30.136 2.028 4.508 1.00 28.34 113 PHE A C 1
ATOM 873 O O . PHE A 1 113 ? 30.409 1.458 5.586 1.00 27.63 113 PHE A O 1
ATOM 881 N N . ALA A 1 114 ? 28.915 2.495 4.195 1.00 27.33 114 ALA A N 1
ATOM 882 C CA . ALA A 1 114 ? 27.702 2.012 4.848 1.00 27.24 114 ALA A CA 1
ATOM 883 C C . ALA A 1 114 ? 26.949 1.138 3.855 1.00 27.06 114 ALA A C 1
ATOM 884 O O . ALA A 1 114 ? 27.072 1.339 2.624 1.00 27.27 114 ALA A O 1
ATOM 886 N N . TYR A 1 115 ? 26.126 0.200 4.367 1.00 26.41 115 TYR A N 1
ATOM 887 C CA . TYR A 1 115 ? 25.334 -0.686 3.540 1.00 26.23 115 TYR A CA 1
ATOM 888 C C . TYR A 1 115 ? 24.010 -0.942 4.256 1.00 25.89 115 TYR A C 1
ATOM 889 O O . TYR A 1 115 ? 23.994 -1.225 5.491 1.00 27.22 115 TYR A O 1
ATOM 898 N N . ILE A 1 116 ? 22.907 -0.755 3.538 1.00 25.07 116 ILE A N 1
ATOM 899 C CA . ILE A 1 116 ? 21.570 -0.964 4.074 1.00 23.93 116 ILE A CA 1
ATOM 900 C C . ILE A 1 116 ? 20.846 -2.080 3.265 1.00 25.41 116 ILE A C 1
ATOM 901 O O . ILE A 1 116 ? 20.756 -2.045 2.021 1.00 23.93 116 ILE A O 1
ATOM 906 N N . GLY A 1 117 ? 20.404 -3.080 4.006 1.00 24.96 117 GLY A N 1
ATOM 907 C CA . GLY A 1 117 ? 19.964 -4.349 3.432 1.00 26.27 117 GLY A CA 1
ATOM 908 C C . GLY A 1 117 ? 18.695 -4.852 4.127 1.00 25.69 117 GLY A C 1
ATOM 909 O O . GLY A 1 117 ? 18.320 -4.354 5.189 1.00 25.21 117 GLY A O 1
ATOM 910 N N . ASP A 1 118 ? 18.087 -5.895 3.579 1.00 26.51 118 ASP A N 1
ATOM 911 C CA . ASP A 1 118 ? 16.923 -6.543 4.246 1.00 25.71 118 ASP A CA 1
ATOM 912 C C . ASP A 1 118 ? 16.925 -8.100 4.271 1.00 26.75 118 ASP A C 1
ATOM 913 O O . ASP A 1 118 ? 16.099 -8.710 4.974 1.00 26.68 118 ASP A O 1
ATOM 918 N N . ASP A 1 119 ? 17.795 -8.763 3.481 1.00 26.71 119 ASP A N 1
ATOM 919 C CA . ASP A 1 119 ? 17.677 -10.234 3.331 1.00 27.26 119 ASP A CA 1
ATOM 920 C C . ASP A 1 119 ? 19.077 -10.910 3.352 1.00 27.99 119 ASP A C 1
ATOM 921 O O . ASP A 1 119 ? 20.122 -10.213 3.379 1.00 27.88 119 ASP A O 1
ATOM 926 N N . LEU A 1 120 ? 19.113 -12.232 3.382 1.00 27.93 120 LEU A N 1
ATOM 927 C CA . LEU A 1 120 ? 20.346 -12.957 3.676 1.00 30.84 120 LEU A CA 1
ATOM 928 C C . LEU A 1 120 ? 21.508 -12.636 2.740 1.00 31.13 120 LEU A C 1
ATOM 929 O O . LEU A 1 120 ? 22.644 -12.629 3.192 1.00 31.14 120 LEU A O 1
ATOM 934 N N . PRO A 1 121 ? 21.246 -12.387 1.439 1.00 30.94 121 PRO A N 1
ATOM 935 C CA . PRO A 1 121 ? 22.433 -12.069 0.591 1.00 32.27 121 PRO A CA 1
ATOM 936 C C . PRO A 1 121 ? 23.124 -10.736 0.909 1.00 31.39 121 PRO A C 1
ATOM 937 O O . PRO A 1 121 ? 24.293 -10.542 0.532 1.00 32.19 121 PRO A O 1
ATOM 941 N N . ASP A 1 122 ? 22.451 -9.882 1.683 1.00 30.26 122 ASP A N 1
ATOM 942 C CA . ASP A 1 122 ? 23.051 -8.632 2.179 1.00 30.74 122 ASP A CA 1
ATOM 943 C C . ASP A 1 122 ? 23.938 -8.851 3.404 1.00 32.15 122 ASP A C 1
ATOM 944 O O . ASP A 1 122 ? 24.756 -8.003 3.741 1.00 29.20 122 ASP A O 1
ATOM 949 N N . LEU A 1 123 ? 23.739 -9.968 4.095 1.00 33.47 123 LEU A N 1
ATOM 950 C CA . LEU A 1 123 ? 24.430 -10.196 5.376 1.00 36.05 123 LEU A CA 1
ATOM 951 C C . LEU A 1 123 ? 25.976 -10.055 5.365 1.00 35.18 123 LEU A C 1
ATOM 952 O O . LEU A 1 123 ? 26.531 -9.381 6.226 1.00 35.00 123 LEU A O 1
ATOM 957 N N . PRO A 1 124 ? 26.668 -10.691 4.405 1.00 35.76 124 PRO A N 1
ATOM 958 C CA . PRO A 1 124 ? 28.142 -10.545 4.427 1.00 35.66 124 PRO A CA 1
ATOM 959 C C . PRO A 1 124 ? 28.602 -9.104 4.200 1.00 35.41 124 PRO A C 1
ATOM 960 O O . PRO A 1 124 ? 29.640 -8.730 4.730 1.00 34.97 124 PRO A O 1
ATOM 964 N N . LEU A 1 125 ? 27.867 -8.326 3.388 1.00 32.42 125 LEU A N 1
ATOM 965 C CA . LEU A 1 125 ? 28.189 -6.923 3.203 1.00 32.54 125 LEU A CA 1
ATOM 966 C C . LEU A 1 125 ? 27.876 -6.096 4.451 1.00 31.76 125 LEU A C 1
ATOM 967 O O . LEU A 1 125 ? 28.685 -5.273 4.894 1.00 31.62 125 LEU A O 1
ATOM 972 N N . ILE A 1 126 ? 26.728 -6.352 5.057 1.00 29.73 126 ILE A N 1
ATOM 973 C CA . ILE A 1 126 ? 26.358 -5.675 6.278 1.00 29.51 126 ILE A CA 1
ATOM 974 C C . ILE A 1 126 ? 27.422 -5.894 7.401 1.00 30.80 126 ILE A C 1
ATOM 975 O O . ILE A 1 126 ? 27.760 -4.972 8.129 1.00 30.66 126 ILE A O 1
ATOM 980 N N . GLN A 1 127 ? 27.945 -7.107 7.506 1.00 32.58 127 GLN A N 1
ATOM 981 C CA . GLN A 1 127 ? 28.982 -7.424 8.517 1.00 35.33 127 GLN A CA 1
ATOM 982 C C . GLN A 1 127 ? 30.364 -6.869 8.171 1.00 36.23 127 GLN A C 1
ATOM 983 O O . GLN A 1 127 ? 31.162 -6.534 9.082 1.00 38.47 127 GLN A O 1
ATOM 989 N N . GLN A 1 128 ? 30.653 -6.731 6.877 1.00 34.46 128 GLN A N 1
ATOM 990 C CA . GLN A 1 128 ? 32.007 -6.291 6.453 1.00 34.85 128 GLN A CA 1
ATOM 991 C C . GLN A 1 128 ? 32.245 -4.782 6.512 1.00 32.65 128 GLN A C 1
ATOM 992 O O . GLN A 1 128 ? 33.333 -4.339 6.860 1.00 31.72 128 GLN A O 1
ATOM 998 N N . VAL A 1 129 ? 31.230 -3.978 6.170 1.00 31.50 129 VAL A N 1
ATOM 999 C CA . VAL A 1 129 ? 31.389 -2.507 6.033 1.00 29.45 129 VAL A CA 1
ATOM 1000 C C . VAL A 1 129 ? 31.411 -1.810 7.371 1.00 30.14 129 VAL A C 1
ATOM 1001 O O . VAL A 1 129 ? 31.128 -2.437 8.402 1.00 32.59 129 VAL A O 1
ATOM 1005 N N . GLY A 1 130 ? 31.731 -0.519 7.380 1.00 29.84 130 GLY A N 1
ATOM 1006 C CA . GLY A 1 130 ? 31.843 0.217 8.646 1.00 30.18 130 GLY A CA 1
ATOM 1007 C C . GLY A 1 130 ? 30.499 0.353 9.343 1.00 30.74 130 GLY A C 1
ATOM 1008 O O . GLY A 1 130 ? 30.401 0.276 10.581 1.00 31.38 130 GLY A O 1
ATOM 1009 N N . LEU A 1 131 ? 29.445 0.572 8.548 1.00 28.97 131 LEU A N 1
ATOM 1010 C CA . LEU A 1 131 ? 28.120 0.802 9.105 1.00 28.84 131 LEU A CA 1
ATOM 1011 C C . LEU A 1 131 ? 27.085 -0.046 8.342 1.00 28.56 131 LEU A C 1
ATOM 1012 O O . LEU A 1 131 ? 26.624 0.315 7.249 1.00 27.80 131 LEU A O 1
ATOM 1017 N N . GLY A 1 132 ? 26.801 -1.227 8.882 1.00 29.21 132 GLY A N 1
ATOM 1018 C CA . GLY A 1 132 ? 25.904 -2.209 8.230 1.00 28.50 132 GLY A CA 1
ATOM 1019 C C . GLY A 1 132 ? 24.539 -1.978 8.842 1.00 29.39 132 GLY A C 1
ATOM 1020 O O . GLY A 1 132 ? 24.388 -2.014 10.064 1.00 29.29 132 GLY A O 1
ATOM 1021 N N . VAL A 1 133 ? 23.548 -1.733 7.987 1.00 26.19 133 VAL A N 1
ATOM 1022 C CA . VAL A 1 133 ? 22.217 -1.312 8.451 1.00 26.44 133 VAL A CA 1
ATOM 1023 C C . VAL A 1 133 ? 21.092 -2.223 7.983 1.00 25.56 133 VAL A C 1
ATOM 1024 O O . VAL A 1 133 ? 21.062 -2.654 6.817 1.00 25.71 133 VAL A O 1
ATOM 1028 N N . ALA A 1 134 ? 20.176 -2.508 8.905 1.00 26.77 134 ALA A N 1
ATOM 1029 C CA . ALA A 1 134 ? 18.958 -3.256 8.563 1.00 26.76 134 ALA A CA 1
ATOM 1030 C C . ALA A 1 134 ? 17.765 -2.312 8.496 1.00 26.79 134 ALA A C 1
ATOM 1031 O O . ALA A 1 134 ? 17.579 -1.506 9.384 1.00 26.80 134 ALA A O 1
ATOM 1033 N N . VAL A 1 135 ? 16.977 -2.394 7.419 1.00 25.38 135 VAL A N 1
ATOM 1034 C CA . VAL A 1 135 ? 15.601 -1.778 7.459 1.00 25.54 135 VAL A CA 1
ATOM 1035 C C . VAL A 1 135 ? 14.772 -2.504 8.530 1.00 26.32 135 VAL A C 1
ATOM 1036 O O . VAL A 1 135 ? 15.069 -3.665 8.898 1.00 25.48 135 VAL A O 1
ATOM 1040 N N . SER A 1 136 ? 13.739 -1.844 9.077 1.00 27.32 136 SER A N 1
ATOM 1041 C CA . SER A 1 136 ? 13.048 -2.462 10.216 1.00 28.41 136 SER A CA 1
ATOM 1042 C C . SER A 1 136 ? 12.309 -3.735 9.807 1.00 28.62 136 SER A C 1
ATOM 1043 O O . SER A 1 136 ? 12.023 -4.555 10.643 1.00 29.24 136 SER A O 1
ATOM 1046 N N . ASN A 1 137 ? 11.963 -3.879 8.520 1.00 27.67 137 ASN A N 1
ATOM 1047 C CA . ASN A 1 137 ? 11.207 -5.055 8.037 1.00 27.87 137 ASN A CA 1
ATOM 1048 C C . ASN A 1 137 ? 12.179 -6.163 7.534 1.00 27.29 137 ASN A C 1
ATOM 1049 O O . ASN A 1 137 ? 11.759 -7.104 6.825 1.00 26.90 137 ASN A O 1
ATOM 1054 N N . ALA A 1 138 ? 13.464 -6.048 7.864 1.00 26.03 138 ALA A N 1
ATOM 1055 C CA . ALA A 1 138 ? 14.440 -7.043 7.415 1.00 26.04 138 ALA A CA 1
ATOM 1056 C C . ALA A 1 138 ? 14.167 -8.399 8.029 1.00 28.47 138 ALA A C 1
ATOM 1057 O O . ALA A 1 138 ? 13.488 -8.494 9.088 1.00 29.24 138 ALA A O 1
ATOM 1059 N N . VAL A 1 139 ? 14.723 -9.456 7.408 1.00 27.77 139 VAL A N 1
ATOM 1060 C CA . VAL A 1 139 ? 14.536 -10.810 7.935 1.00 28.56 139 VAL A CA 1
ATOM 1061 C C . VAL A 1 139 ? 15.289 -10.933 9.271 1.00 30.26 139 VAL A C 1
ATOM 1062 O O . VAL A 1 139 ? 16.229 -10.154 9.554 1.00 29.92 139 VAL A O 1
ATOM 1066 N N . PRO A 1 140 ? 14.885 -11.892 10.101 1.00 32.78 140 PRO A N 1
ATOM 1067 C CA . PRO A 1 140 ? 15.456 -11.932 11.460 1.00 34.95 140 PRO A CA 1
ATOM 1068 C C . PRO A 1 140 ? 17.009 -11.919 11.617 1.00 35.68 140 PRO A C 1
ATOM 1069 O O . PRO A 1 140 ? 17.539 -11.178 12.481 1.00 35.10 140 PRO A O 1
A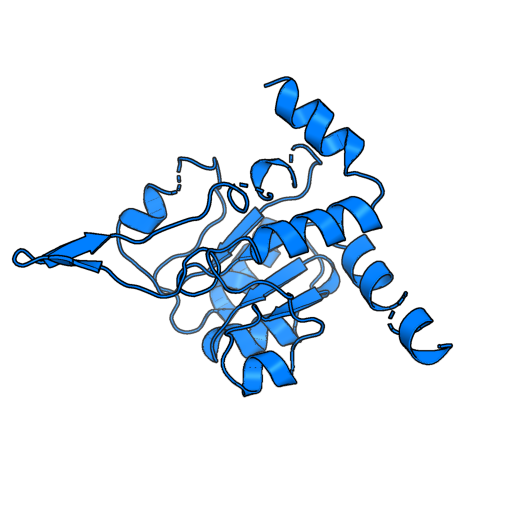TOM 1073 N N . GLN A 1 141 ? 17.738 -12.688 10.812 1.00 35.31 141 GLN A N 1
ATOM 1074 C CA . GLN A 1 141 ? 19.205 -12.670 10.889 1.00 36.70 141 GLN A CA 1
ATOM 1075 C C . GLN A 1 141 ? 19.824 -11.320 10.532 1.00 35.00 141 GLN A C 1
ATOM 1076 O O . GLN A 1 141 ? 20.802 -10.881 11.147 1.00 34.98 141 GLN A O 1
ATOM 1082 N N . VAL A 1 142 ? 19.263 -10.653 9.522 1.00 34.00 142 VAL A N 1
ATOM 1083 C CA . VAL A 1 142 ? 19.745 -9.349 9.163 1.00 32.63 142 VAL A CA 1
ATOM 1084 C C . VAL A 1 142 ? 19.506 -8.343 10.297 1.00 33.11 142 VAL A C 1
ATOM 1085 O O . VAL A 1 142 ? 20.394 -7.551 10.595 1.00 31.88 142 VAL A O 1
ATOM 1089 N N . LEU A 1 143 ? 18.333 -8.368 10.937 1.00 33.75 143 LEU A N 1
ATOM 1090 C CA . LEU A 1 143 ? 18.103 -7.483 12.096 1.00 34.21 143 LEU A CA 1
ATOM 1091 C C . LEU A 1 143 ? 19.115 -7.829 13.195 1.00 35.55 143 LEU A C 1
ATOM 1092 O O . LEU A 1 143 ? 19.670 -6.938 13.843 1.00 35.18 143 LEU A O 1
ATOM 1097 N N . GLU A 1 144 ? 19.349 -9.115 13.391 1.00 36.84 144 GLU A N 1
ATOM 1098 C CA . GLU A 1 144 ? 20.265 -9.568 14.453 1.00 39.58 144 GLU A CA 1
ATOM 1099 C C . GLU A 1 144 ? 21.719 -9.069 14.326 1.00 39.60 144 GLU A C 1
ATOM 1100 O O . GLU A 1 144 ? 22.345 -8.695 15.339 1.00 39.47 144 GLU A O 1
ATOM 1106 N N . PHE A 1 145 ? 22.267 -9.092 13.110 1.00 37.51 145 PHE A N 1
ATOM 1107 C CA . PHE A 1 145 ? 23.698 -8.948 12.913 1.00 37.72 145 PHE A CA 1
ATOM 1108 C C . PHE A 1 145 ? 24.114 -7.541 12.406 1.00 37.06 145 PHE A C 1
ATOM 1109 O O . PHE A 1 145 ? 25.303 -7.234 12.336 1.00 36.47 145 PHE A O 1
ATOM 1117 N N . ALA A 1 146 ? 23.130 -6.691 12.072 1.00 34.51 146 ALA A N 1
ATOM 1118 C CA . ALA A 1 146 ? 23.425 -5.342 11.634 1.00 32.68 146 ALA A CA 1
ATOM 1119 C C . ALA A 1 146 ? 23.981 -4.481 12.769 1.00 33.35 146 ALA A C 1
ATOM 1120 O O . ALA A 1 146 ? 23.702 -4.744 13.937 1.00 34.50 146 ALA A O 1
ATOM 1122 N N . ASP A 1 147 ? 24.748 -3.443 12.440 1.00 32.78 147 ASP A N 1
ATOM 1123 C CA . ASP A 1 147 ? 25.181 -2.482 13.464 1.00 34.15 147 ASP A CA 1
ATOM 1124 C C . ASP A 1 147 ? 24.047 -1.639 14.008 1.00 34.30 147 ASP A C 1
ATOM 1125 O O . ASP A 1 147 ? 24.118 -1.147 15.138 1.00 35.39 147 ASP A O 1
ATOM 1130 N N . TRP A 1 148 ? 23.007 -1.460 13.196 1.00 32.52 148 TRP A N 1
ATOM 1131 C CA . TRP A 1 148 ? 21.904 -0.530 13.493 1.00 33.05 148 TRP A CA 1
ATOM 1132 C C . TRP A 1 148 ? 20.714 -0.903 12.649 1.00 32.04 148 TRP A C 1
ATOM 1133 O O . TRP A 1 148 ? 20.859 -1.458 11.566 1.00 30.24 148 TRP A O 1
ATOM 1144 N N . ARG A 1 149 ? 19.529 -0.589 13.131 1.00 32.36 149 ARG A N 1
ATOM 1145 C CA . ARG A 1 149 ? 18.332 -0.781 12.330 1.00 33.03 149 ARG A CA 1
ATOM 1146 C C . ARG A 1 149 ? 17.543 0.503 12.297 1.00 32.11 149 ARG A C 1
ATOM 1147 O O . ARG A 1 149 ? 17.542 1.287 13.275 1.00 32.75 149 ARG A O 1
ATOM 1155 N N . THR A 1 150 ? 16.882 0.745 11.171 1.00 30.19 150 THR A N 1
ATOM 1156 C CA . THR A 1 150 ? 16.057 1.965 11.061 1.00 30.18 150 THR A CA 1
ATOM 1157 C C . THR A 1 150 ? 14.715 1.733 11.779 1.00 32.33 150 THR A C 1
ATOM 1158 O O . THR A 1 150 ? 14.323 0.560 12.024 1.00 30.82 150 THR A O 1
ATOM 1162 N N . GLU A 1 151 ? 14.023 2.829 12.104 1.00 32.60 151 GLU A N 1
ATOM 1163 C CA . GLU A 1 151 ? 12.675 2.745 12.669 1.00 35.20 151 GLU A CA 1
ATOM 1164 C C . GLU A 1 151 ? 11.740 2.440 11.530 1.00 34.60 151 GLU A C 1
ATOM 1165 O O . GLU A 1 151 ? 10.829 1.624 11.652 1.00 33.89 151 GLU A O 1
ATOM 1171 N N . ARG A 1 152 ? 11.928 3.138 10.415 1.00 33.33 152 ARG A N 1
ATOM 1172 C CA . ARG A 1 152 ? 11.029 2.975 9.286 1.00 32.57 152 ARG A CA 1
ATOM 1173 C C . ARG A 1 152 ? 11.307 1.716 8.467 1.00 31.91 152 ARG A C 1
ATOM 1174 O O . ARG A 1 152 ? 12.417 1.160 8.526 1.00 31.40 152 ARG A O 1
ATOM 1182 N N . THR A 1 153 ? 10.314 1.292 7.677 1.00 31.24 153 THR A N 1
ATOM 1183 C CA . THR A 1 153 ? 10.407 0.108 6.825 1.00 29.38 153 THR A CA 1
ATOM 1184 C C . THR A 1 153 ? 10.932 0.534 5.439 1.00 28.41 153 THR A C 1
ATOM 1185 O O . THR A 1 153 ? 10.909 1.733 5.103 1.00 27.87 153 THR A O 1
ATOM 1189 N N . GLY A 1 154 ? 11.442 -0.441 4.684 1.00 29.52 154 GLY A N 1
ATOM 1190 C CA . GLY A 1 154 ? 11.953 -0.247 3.294 1.00 28.70 154 GLY A CA 1
ATOM 1191 C C . GLY A 1 154 ? 10.849 0.404 2.461 1.00 28.72 154 GLY A C 1
ATOM 1192 O O . GLY A 1 154 ? 9.636 0.038 2.578 1.00 26.23 154 GLY A O 1
ATOM 1193 N N . GLY A 1 155 ? 11.266 1.326 1.578 1.00 28.82 155 GLY A N 1
ATOM 1194 C CA . GLY A 1 155 ? 10.336 2.133 0.765 1.00 28.91 155 GLY A CA 1
ATOM 1195 C C . GLY A 1 155 ? 9.437 3.097 1.481 1.00 28.89 155 GLY A C 1
ATOM 1196 O O . GLY A 1 155 ? 8.496 3.593 0.913 1.00 29.38 155 GLY A O 1
ATOM 1197 N N A ARG A 1 156 ? 9.688 3.359 2.760 0.50 29.16 156 ARG A N 1
ATOM 1198 N N B ARG A 1 156 ? 9.707 3.323 2.764 0.50 29.25 156 ARG A N 1
ATOM 1199 C CA A ARG A 1 156 ? 8.823 4.271 3.470 0.50 30.34 156 ARG A CA 1
ATOM 1200 C CA B ARG A 1 156 ? 8.876 4.185 3.556 0.50 30.33 156 ARG A CA 1
ATOM 1201 C C A ARG A 1 156 ? 9.628 5.386 4.133 0.50 30.17 156 ARG A C 1
ATOM 1202 C C B ARG A 1 156 ? 9.778 5.128 4.355 0.50 30.39 156 ARG A C 1
ATOM 1203 O O A ARG A 1 156 ? 9.109 6.074 5.010 0.50 30.13 156 ARG A O 1
ATOM 1204 O O B ARG A 1 156 ? 9.479 5.458 5.508 0.50 29.57 156 ARG A O 1
ATOM 1219 N N . GLY A 1 157 ? 10.903 5.519 3.748 1.00 29.18 157 GLY A N 1
ATOM 1220 C CA . GLY A 1 157 ? 11.794 6.533 4.377 1.00 29.73 157 GLY A CA 1
ATOM 1221 C C . GLY A 1 157 ? 12.925 5.995 5.272 1.00 30.72 157 GLY A C 1
ATOM 1222 O O . GLY A 1 157 ? 13.574 6.795 5.963 1.00 30.12 157 GLY A O 1
ATOM 1223 N N . ALA A 1 158 ? 13.125 4.665 5.279 1.00 26.74 158 ALA A N 1
ATOM 1224 C CA . ALA A 1 158 ? 14.232 4.047 6.072 1.00 27.55 158 ALA A CA 1
ATOM 1225 C C . ALA A 1 158 ? 15.597 4.509 5.524 1.00 27.59 158 ALA A C 1
ATOM 1226 O O . ALA A 1 158 ? 16.486 4.843 6.287 1.00 25.95 158 ALA A O 1
ATOM 1228 N N . VAL A 1 159 ? 15.756 4.536 4.194 1.00 24.82 159 VAL A N 1
ATOM 1229 C CA . VAL A 1 159 ? 17.020 4.974 3.628 1.00 24.21 159 VAL A CA 1
ATOM 1230 C C . VAL A 1 159 ? 17.242 6.458 3.934 1.00 24.24 159 VAL A C 1
ATOM 1231 O O . VAL A 1 159 ? 18.353 6.837 4.272 1.00 24.72 159 VAL A O 1
ATOM 1235 N N . ARG A 1 160 ? 16.169 7.281 3.924 1.00 23.78 160 ARG A N 1
ATOM 1236 C CA . ARG A 1 160 ? 16.327 8.698 4.276 1.00 25.01 160 ARG A CA 1
ATOM 1237 C C . ARG A 1 160 ? 16.832 8.808 5.740 1.00 26.08 160 ARG A C 1
ATOM 1238 O O . ARG A 1 160 ? 17.666 9.664 6.064 1.00 25.32 160 ARG A O 1
ATOM 1246 N N . GLU A 1 161 ? 16.318 7.937 6.606 1.00 25.59 161 GLU A N 1
ATOM 1247 C CA . GLU A 1 161 ? 16.668 7.995 8.055 1.00 27.56 161 GLU A CA 1
ATOM 1248 C C . GLU A 1 161 ? 18.175 7.751 8.199 1.00 28.17 161 GLU A C 1
ATOM 1249 O O . GLU A 1 161 ? 18.856 8.439 8.961 1.00 27.93 161 GLU A O 1
ATOM 1255 N N . LEU A 1 162 ? 18.691 6.795 7.433 1.00 26.04 162 LEU A N 1
ATOM 1256 C CA . LEU A 1 162 ? 20.162 6.552 7.387 1.00 27.40 162 LEU A CA 1
ATOM 1257 C C . LEU A 1 162 ? 20.941 7.738 6.778 1.00 28.73 162 LEU A C 1
ATOM 1258 O O . LEU A 1 162 ? 22.016 8.128 7.291 1.00 28.96 162 LEU A O 1
ATOM 1263 N N . CYS A 1 163 ? 20.437 8.278 5.649 1.00 28.81 163 CYS A N 1
ATOM 1264 C CA . CYS A 1 163 ? 21.058 9.459 5.053 1.00 28.40 163 CYS A CA 1
ATOM 1265 C C . CYS A 1 163 ? 21.201 10.592 6.081 1.00 28.82 163 CYS A C 1
ATOM 1266 O O . CYS A 1 163 ? 22.263 11.162 6.197 1.00 28.96 163 CYS A O 1
ATOM 1269 N N . ASP A 1 164 ? 20.146 10.882 6.826 1.00 28.41 164 ASP A N 1
ATOM 1270 C CA . ASP A 1 164 ? 20.114 11.968 7.821 1.00 28.99 164 ASP A CA 1
ATOM 1271 C C . ASP A 1 164 ? 21.060 11.664 8.984 1.00 30.85 164 ASP A C 1
ATOM 1272 O O . ASP A 1 164 ? 21.787 12.543 9.391 1.00 30.97 164 ASP A O 1
ATOM 1277 N N . LEU A 1 165 ? 21.094 10.408 9.455 1.00 30.65 165 LEU A N 1
ATOM 1278 C CA . LEU A 1 165 ? 22.088 10.013 10.491 1.00 31.78 165 LEU A CA 1
ATOM 1279 C C . LEU A 1 165 ? 23.526 10.339 10.057 1.00 31.36 165 LEU A C 1
ATOM 1280 O O . LEU A 1 165 ? 24.306 10.938 10.812 1.00 33.59 165 LEU A O 1
ATOM 1285 N N . ILE A 1 166 ? 23.863 9.981 8.830 1.00 29.45 166 ILE A N 1
ATOM 1286 C CA . ILE A 1 166 ? 25.228 10.167 8.315 1.00 29.80 166 ILE A CA 1
ATOM 1287 C C . ILE A 1 166 ? 25.520 11.696 8.200 1.00 31.09 166 ILE A C 1
ATOM 1288 O O . ILE A 1 166 ? 26.561 12.216 8.696 1.00 31.34 166 ILE A O 1
ATOM 1293 N N . LEU A 1 167 ? 24.578 12.426 7.600 1.00 30.52 167 LEU A N 1
ATOM 1294 C CA . LEU A 1 167 ? 24.796 13.856 7.432 1.00 32.90 167 LEU A CA 1
ATOM 1295 C C . LEU A 1 167 ? 24.920 14.559 8.770 1.00 34.95 167 LEU A C 1
ATOM 1296 O O . LEU A 1 167 ? 25.794 15.407 8.976 1.00 35.22 167 LEU A O 1
ATOM 1301 N N . ASN A 1 168 ? 24.056 14.187 9.693 1.00 35.66 168 ASN A N 1
ATOM 1302 C CA . ASN A 1 168 ? 24.118 14.787 11.038 1.00 37.91 168 ASN A CA 1
ATOM 1303 C C . ASN A 1 168 ? 25.403 14.487 11.794 1.00 37.75 168 ASN A C 1
ATOM 1304 O O . ASN A 1 168 ? 25.985 15.387 12.431 1.00 39.04 168 ASN A O 1
ATOM 1309 N N . ALA A 1 169 ? 25.854 13.236 11.717 1.00 36.43 169 ALA A N 1
ATOM 1310 C CA . ALA A 1 169 ? 27.130 12.829 12.332 1.00 36.38 169 ALA A CA 1
ATOM 1311 C C . ALA A 1 169 ? 28.335 13.613 11.831 1.00 37.08 169 ALA A C 1
ATOM 1312 O O . ALA A 1 169 ? 29.273 13.859 12.582 1.00 36.65 169 ALA A O 1
ATOM 1314 N N . GLN A 1 170 ? 28.306 13.970 10.550 1.00 35.33 170 GLN A N 1
ATOM 1315 C CA . GLN A 1 170 ? 29.393 14.629 9.901 1.00 35.72 170 GLN A CA 1
ATOM 1316 C C . GLN A 1 170 ? 29.227 16.149 9.827 1.00 36.59 170 GLN A C 1
ATOM 1317 O O . GLN A 1 170 ? 30.051 16.823 9.229 1.00 37.29 170 GLN A O 1
ATOM 1323 N N . ASN A 1 171 ? 28.143 16.653 10.433 1.00 37.58 171 ASN A N 1
ATOM 1324 C CA A ASN A 1 171 ? 27.816 18.087 10.444 0.50 38.96 171 ASN A CA 1
ATOM 1325 C CA B ASN A 1 171 ? 27.751 18.070 10.428 0.50 38.87 171 ASN A CA 1
ATOM 1326 C C . ASN A 1 171 ? 27.695 18.636 9.018 1.00 38.68 171 ASN A C 1
ATOM 1327 O O . ASN A 1 171 ? 28.122 19.775 8.748 1.00 39.09 171 ASN A O 1
ATOM 1336 N N . LYS A 1 172 ? 27.105 17.831 8.121 1.00 36.84 172 LYS A N 1
ATOM 1337 C CA . LYS A 1 172 ? 26.942 18.172 6.705 1.00 36.44 172 LYS A CA 1
ATOM 1338 C C . LYS A 1 172 ? 25.485 18.379 6.271 1.00 36.60 172 LYS A C 1
ATOM 1339 O O . LYS A 1 172 ? 25.218 18.602 5.093 1.00 36.28 172 LYS A O 1
ATOM 1345 N N . ALA A 1 173 ? 24.558 18.324 7.213 1.00 36.28 173 ALA A N 1
ATOM 1346 C CA . ALA A 1 173 ? 23.118 18.456 6.874 1.00 36.77 173 ALA A CA 1
ATOM 1347 C C . ALA A 1 173 ? 22.804 19.830 6.198 1.00 38.16 173 ALA A C 1
ATOM 1348 O O . ALA A 1 173 ? 22.128 19.875 5.140 1.00 38.05 173 ALA A O 1
ATOM 1350 N N . GLU A 1 174 ? 23.259 20.917 6.803 1.00 40.33 174 GLU A N 1
ATOM 1351 C CA . GLU A 1 174 ? 23.099 22.265 6.207 1.00 43.40 174 GLU A CA 1
ATOM 1352 C C . GLU A 1 174 ? 23.794 22.408 4.836 1.00 43.50 174 GLU A C 1
ATOM 1353 O O . GLU A 1 174 ? 23.151 22.855 3.881 1.00 44.02 174 GLU A O 1
ATOM 1359 N N . LEU A 1 175 ? 25.066 21.999 4.741 1.00 42.79 175 LEU A N 1
ATOM 1360 C CA . LEU A 1 175 ? 25.791 21.899 3.446 1.00 44.59 175 LEU A CA 1
ATOM 1361 C C . LEU A 1 175 ? 24.983 21.186 2.358 1.00 41.93 175 LEU A C 1
ATOM 1362 O O . LEU A 1 175 ? 24.826 21.707 1.239 1.00 41.69 175 LEU A O 1
ATOM 1367 N N . ALA A 1 176 ? 24.446 20.008 2.712 1.00 40.23 176 ALA A N 1
ATOM 1368 C CA . ALA A 1 176 ? 23.665 19.169 1.802 1.00 37.40 176 ALA A CA 1
ATOM 1369 C C . ALA A 1 176 ? 22.414 19.882 1.277 1.00 37.69 176 ALA A C 1
ATOM 1370 O O . ALA A 1 176 ? 22.217 19.949 0.052 1.00 37.42 176 ALA A O 1
ATOM 1372 N N . ILE A 1 177 ? 21.585 20.423 2.167 1.00 36.53 177 ILE A N 1
ATOM 1373 C CA . ILE A 1 177 ? 20.326 21.050 1.682 1.00 38.60 177 ILE A CA 1
ATOM 1374 C C . ILE A 1 177 ? 20.617 22.313 0.910 1.00 41.33 177 ILE A C 1
ATOM 1375 O O . ILE A 1 177 ? 19.908 22.644 -0.065 1.00 41.30 177 ILE A O 1
ATOM 1380 N N . THR A 1 178 ? 21.648 23.038 1.359 1.00 43.03 178 THR A N 1
ATOM 1381 C CA . THR A 1 178 ? 22.040 24.271 0.682 1.00 46.34 178 THR A CA 1
ATOM 1382 C C . THR A 1 178 ? 22.466 23.916 -0.739 1.00 46.24 178 THR A C 1
ATOM 1383 O O . THR A 1 178 ? 21.908 24.456 -1.688 1.00 48.13 178 THR A O 1
ATOM 1387 N N . GLY A 1 179 ? 23.403 22.989 -0.852 1.00 46.89 179 GLY A N 1
ATOM 1388 C CA . GLY A 1 179 ? 23.906 22.481 -2.129 1.00 48.96 179 GLY A CA 1
ATOM 1389 C C . GLY A 1 179 ? 22.852 21.891 -3.048 1.00 49.89 179 GLY A C 1
ATOM 1390 O O . GLY A 1 179 ? 22.794 22.262 -4.228 1.00 51.85 179 GLY A O 1
ATOM 1391 N N . TYR A 1 180 ? 21.978 21.024 -2.514 1.00 46.90 180 TYR A N 1
ATOM 1392 C CA . TYR A 1 180 ? 20.804 20.583 -3.269 1.00 47.34 180 TYR A CA 1
ATOM 1393 C C . TYR A 1 180 ? 19.947 21.722 -3.832 1.00 49.44 180 TYR A C 1
ATOM 1394 O O . TYR A 1 180 ? 19.557 21.667 -5.001 1.00 50.33 180 TYR A O 1
ATOM 1403 N N . LEU A 1 181 ? 19.601 22.695 -2.989 1.00 51.99 181 LEU A N 1
ATOM 1404 C CA . LEU A 1 181 ? 18.609 23.734 -3.348 1.00 56.04 181 LEU A CA 1
ATOM 1405 C C . LEU A 1 181 ? 19.136 24.698 -4.396 1.00 59.89 181 LEU A C 1
ATOM 1406 O O . LEU A 1 181 ? 18.374 25.482 -4.945 1.00 61.97 181 LEU A O 1
ATOM 1411 N N . LYS A 1 182 ? 20.429 24.596 -4.672 1.00 62.71 182 LYS A N 1
ATOM 1412 C CA . LYS A 1 182 ? 21.123 25.452 -5.615 1.00 68.18 182 LYS A CA 1
ATOM 1413 C C . LYS A 1 182 ? 21.445 24.725 -6.928 1.00 69.56 182 LYS A C 1
ATOM 1414 O O . LYS A 1 182 ? 22.384 25.092 -7.625 1.00 71.60 182 LYS A O 1
ATOM 1420 N N . GLN A 1 183 ? 20.659 23.704 -7.266 1.00 70.39 183 GLN A N 1
ATOM 1421 C CA . GLN A 1 183 ? 20.833 22.991 -8.536 1.00 71.69 183 GLN A CA 1
ATOM 1422 C C . GLN A 1 183 ? 19.495 22.514 -9.094 1.00 71.30 183 GLN A C 1
ATOM 1423 O O . GLN A 1 183 ? 18.446 22.699 -8.476 1.00 71.34 183 GLN A O 1
#

Sequence (178 aa):
SLNTEIENELLEKAKKIKCLICDVDGVLSDGLLHIDNHGNELKSFHVQDGGLKLLAAGIQQVAIITTAQNAVVDHREQLGITHYYKGQVDKRSAYQHLKKTLGLNDDEFAYIGDDLPDLPLIQQVGLGVAVSNAVPQVLEFADWRTERTGGRRGAVRELCDLILNAQNNKAELAITGYLKQ

B-factor: mean 37.02, std 10.11, range [21.16, 78.72]

Organism: Legionella pneumophila subsp. pneumophila (strain Philadelphia 1 / ATCC 33152 / DSM 7513) (NCBI:txid272624)

CATH classification: 3.40.50.1000

InterPro domains:
  IPR006549 HAD-superfamily hydrolase,subfamily IIIA [TIGR01662] (20-133)
  IPR010023 KdsC family [PIRSF006118] (9-176)
  IPR010023 KdsC family [SFLDG01138] (14-173)
  IPR010023 KdsC family [TIGR01670] (19-172)
  IPR023214 HAD superfamily [G3DSA:3.40.50.1000] (2-183)
  IPR036412 HAD-like superfamily [SSF56784] (15-174)
  IPR050793 CMP-NeuNAc synthase [PTHR21485] (14-171)

Foldseek 3Di:
DVVVVVLVLQLVLLQLAQEEEEEPQFAQFVNDWDADPVGDTETAGAVLLLLQQLCLLNHAYEYEYLADDCNVVVVVVSPHDHYHYNCPQRPVSVVVVCVVVVDDQSNYEYEDAEDSCVVSQQRHNFREYEPNHDDVSVVRHSYYAPHTHRGCRNNRSSCSSCVSNVCNVSSVVSVVVD

Secondary structure (DSSP, 8-state):
-HHHHH--HHHHHHHT-SEEEE-STTTTB-S--EE-TT--EE--B-TTT--TTT---S-EEEEE-S--SHHHHH--TT---EEE-S-SS-HHHHHHHHHHHT--GGGEEEEE-SGGGHHHHHHSSEEEE-TT--HHHHHHSSEE-SSPTTTTHHHHHHHHHHHHTT-HHHHHHHHHT-

Solvent-accessible surface area: 9370 Å² total

Nearest PDB structures (foldseek):
  3n1u-assembly1_A  TM=1.006E+00  e=5.451E-38  Legionella pneumophila subsp. pneumophila str. Philadelphia 1
  3hyc-assembly3_E  TM=9.849E-01  e=1.914E-22  Escherichia coli B
  4nav-assembly1_D  TM=9.632E-01  e=7.169E-21  Xanthomonas campestris pv. campestris str. ATCC 33913
  3mmz-assembly1_D-2  TM=9.577E-01  e=5.149E-16  Streptomyces avermitilis MA-4680 = NBRC 14893
  3mmz-assembly1_A  TM=9.520E-01  e=6.210E-16  Streptomyces avermitilis MA-4680 = NBRC 14893